Protein AF-A0A9D5GCQ5-F1 (afdb_monomer_lite)

Secondary structure (DSSP, 8-state):
-HHHHHHHHHHHHHHHHHHHHHT-EE-------GGGT-SS--EEEEESS-SS-EEE-SSS-EEEEEHHHHHHS-HHHHHHHHHHHHHHHHHTHHHHHHHHHHHHHHTTT-HHHHHHHHHHHHHHHHHHHHHHHHHH--HHHHHHHHHHHHHHHHHHTTSS-TT----HHHHHHHHHHHH-TT-----HHHHHHHHHHHHHHHHHHHHHTTTSSSTTGGG----------HHHHHHHHHT------PPPPPPP------------------------

Radius of gyration: 40.88 Å; chains: 1; bounding box: 93×43×116 Å

Structure (mmCIF, N/CA/C/O backbone):
data_AF-A0A9D5GCQ5-F1
#
_entry.id   AF-A0A9D5GCQ5-F1
#
loop_
_atom_site.group_PDB
_atom_site.id
_atom_site.type_symbol
_atom_site.label_atom_id
_atom_site.label_alt_id
_atom_site.label_comp_id
_atom_site.label_asym_id
_atom_site.label_entity_id
_atom_site.label_seq_id
_atom_site.pdbx_PDB_ins_code
_atom_site.Cartn_x
_atom_site.Cartn_y
_atom_site.Cartn_z
_atom_site.occupancy
_atom_site.B_iso_or_equiv
_atom_site.auth_seq_id
_atom_site.auth_comp_id
_atom_site.auth_asym_id
_atom_site.auth_atom_id
_atom_site.pdbx_PDB_model_num
ATOM 1 N N . MET A 1 1 ? 12.278 -23.643 -12.281 1.00 55.22 1 MET A N 1
ATOM 2 C CA . MET A 1 1 ? 11.606 -23.804 -10.968 1.00 55.22 1 MET A CA 1
ATOM 3 C C . MET A 1 1 ? 10.875 -22.540 -10.487 1.00 55.22 1 MET A C 1
ATOM 5 O O . MET A 1 1 ? 9.813 -22.675 -9.897 1.00 55.22 1 MET A O 1
ATOM 9 N N . GLY A 1 2 ? 11.372 -21.323 -10.768 1.00 69.19 2 GLY A N 1
ATOM 10 C CA . GLY A 1 2 ? 10.781 -20.069 -10.255 1.00 69.19 2 GLY A CA 1
ATOM 11 C C . GLY A 1 2 ? 9.370 -19.714 -10.755 1.00 69.19 2 GLY A C 1
ATOM 12 O O . GLY A 1 2 ? 8.536 -19.317 -9.949 1.00 69.19 2 GLY A O 1
ATOM 13 N N . MET A 1 3 ? 9.065 -19.904 -12.046 1.00 72.31 3 MET A N 1
ATOM 14 C CA . MET A 1 3 ? 7.763 -19.525 -12.627 1.00 72.31 3 MET A CA 1
ATOM 15 C C . MET A 1 3 ? 6.589 -20.331 -12.050 1.00 72.31 3 MET A C 1
ATOM 17 O O . MET A 1 3 ? 5.563 -19.758 -11.700 1.00 72.31 3 MET A O 1
ATOM 21 N N . VAL A 1 4 ? 6.752 -21.650 -11.900 1.00 74.12 4 VAL A N 1
ATOM 22 C CA . VAL A 1 4 ? 5.709 -22.535 -11.349 1.00 74.12 4 VAL A CA 1
ATOM 23 C C . VAL A 1 4 ? 5.432 -22.201 -9.885 1.00 74.12 4 VAL A C 1
ATOM 25 O O . VAL A 1 4 ? 4.278 -22.051 -9.502 1.00 74.12 4 VAL A O 1
ATOM 28 N N . LEU A 1 5 ? 6.479 -21.999 -9.078 1.00 71.94 5 LEU A N 1
ATOM 29 C CA . LEU A 1 5 ? 6.328 -21.588 -7.679 1.00 71.94 5 LEU A CA 1
ATOM 30 C C . LEU A 1 5 ? 5.632 -20.227 -7.555 1.00 71.94 5 LEU A C 1
ATOM 32 O O . LEU A 1 5 ? 4.774 -20.055 -6.692 1.00 71.94 5 LEU A O 1
ATOM 36 N N . PHE A 1 6 ? 5.963 -19.274 -8.432 1.00 69.56 6 PHE A N 1
ATOM 37 C CA . PHE A 1 6 ? 5.328 -17.959 -8.435 1.00 69.56 6 PHE A CA 1
ATOM 38 C C . PHE A 1 6 ? 3.854 -18.033 -8.849 1.00 69.56 6 PHE A C 1
ATOM 40 O O . PHE A 1 6 ? 3.004 -17.459 -8.174 1.00 69.56 6 PHE A O 1
ATOM 47 N N . ALA A 1 7 ? 3.532 -18.785 -9.904 1.00 71.44 7 ALA A N 1
ATOM 48 C CA . ALA A 1 7 ? 2.159 -18.972 -10.369 1.00 71.44 7 ALA A CA 1
ATOM 49 C C . ALA A 1 7 ? 1.286 -19.684 -9.323 1.00 71.44 7 ALA A C 1
ATOM 51 O O . ALA A 1 7 ? 0.174 -19.241 -9.044 1.00 71.44 7 ALA A O 1
ATOM 52 N N . VAL A 1 8 ? 1.806 -20.741 -8.687 1.00 75.19 8 VAL A N 1
ATOM 53 C CA . VAL A 1 8 ? 1.117 -21.455 -7.598 1.00 75.19 8 VAL A CA 1
ATOM 54 C C . VAL A 1 8 ? 0.887 -20.530 -6.407 1.00 75.19 8 VAL A C 1
ATOM 56 O O . VAL A 1 8 ? -0.216 -20.481 -5.865 1.00 75.19 8 VAL A O 1
ATOM 59 N N . ARG A 1 9 ? 1.896 -19.742 -6.024 1.00 69.88 9 ARG A N 1
ATOM 60 C CA . ARG A 1 9 ? 1.765 -18.760 -4.946 1.00 69.88 9 ARG A CA 1
ATOM 61 C C . ARG A 1 9 ? 0.730 -17.684 -5.276 1.00 69.88 9 ARG A C 1
ATOM 63 O O . ARG A 1 9 ? -0.073 -17.342 -4.412 1.00 69.88 9 ARG A O 1
ATOM 70 N N . PHE A 1 10 ? 0.735 -17.163 -6.501 1.00 71.12 10 PHE A N 1
ATOM 71 C CA . PHE A 1 10 ? -0.239 -16.172 -6.953 1.00 71.12 10 PHE A CA 1
ATOM 72 C C . PHE A 1 10 ? -1.661 -16.741 -6.916 1.00 71.12 10 PHE A C 1
ATOM 74 O O . PHE A 1 10 ? -2.558 -16.117 -6.356 1.00 71.12 10 PHE A O 1
ATOM 81 N N . ALA A 1 11 ? -1.857 -17.962 -7.421 1.00 72.69 11 ALA A N 1
ATOM 82 C CA . ALA A 1 11 ? -3.143 -18.651 -7.368 1.00 72.69 11 ALA A CA 1
ATOM 83 C C . ALA A 1 11 ? -3.619 -18.881 -5.924 1.00 72.69 11 ALA A C 1
ATOM 85 O O . ALA A 1 11 ? -4.782 -18.624 -5.615 1.00 72.69 11 ALA A O 1
ATOM 86 N N . TYR A 1 12 ? -2.721 -19.294 -5.023 1.00 71.06 12 TYR A N 1
ATOM 87 C CA . TYR A 1 12 ? -3.023 -19.440 -3.597 1.00 71.06 12 TYR A CA 1
ATOM 88 C C . TYR A 1 12 ? -3.429 -18.104 -2.965 1.00 71.06 12 TYR A C 1
ATOM 90 O O . TYR A 1 12 ? -4.452 -18.026 -2.288 1.00 71.06 12 TYR A O 1
ATOM 98 N N . GLN A 1 13 ? -2.682 -17.032 -3.241 1.00 67.19 13 GLN A N 1
ATOM 99 C CA . GLN A 1 13 ? -2.979 -15.692 -2.741 1.00 67.19 13 GLN A CA 1
ATOM 100 C C . GLN A 1 13 ? -4.350 -15.207 -3.228 1.00 67.19 13 GLN A C 1
ATOM 102 O O . GLN A 1 13 ? -5.161 -14.765 -2.418 1.00 67.19 13 GLN A O 1
ATOM 107 N N . VAL A 1 14 ? -4.657 -15.356 -4.520 1.00 70.69 14 VAL A N 1
ATOM 108 C CA . VAL A 1 14 ? -5.985 -15.027 -5.062 1.00 70.69 14 VAL A CA 1
ATOM 109 C C . VAL A 1 14 ? -7.067 -15.886 -4.402 1.00 70.69 14 VAL A C 1
ATOM 111 O O . VAL A 1 14 ? -8.091 -15.351 -3.985 1.00 70.69 14 VAL A O 1
ATOM 114 N N . GLY A 1 15 ? -6.835 -17.190 -4.229 1.00 68.69 15 GLY A N 1
ATOM 115 C CA . GLY A 1 15 ? -7.757 -18.103 -3.552 1.00 68.69 15 GLY A CA 1
ATOM 116 C C . GLY A 1 15 ? -8.067 -17.688 -2.110 1.00 68.69 15 GLY A C 1
ATOM 117 O O . GLY A 1 15 ? -9.237 -17.601 -1.735 1.00 68.69 15 GLY A O 1
ATOM 118 N N . CYS A 1 16 ? -7.045 -17.349 -1.319 1.00 66.62 16 CYS A N 1
ATOM 119 C CA . CYS A 1 16 ? -7.206 -16.840 0.044 1.00 66.62 16 CYS A CA 1
ATOM 120 C C . CYS A 1 16 ? -7.994 -15.525 0.083 1.00 66.62 16 CYS A C 1
ATOM 122 O O . CYS A 1 16 ? -8.871 -15.372 0.930 1.00 66.62 16 CYS A O 1
ATOM 124 N N . LEU A 1 17 ? -7.734 -14.596 -0.844 1.00 68.44 17 LEU A N 1
ATOM 125 C CA . LEU A 1 17 ? -8.459 -13.322 -0.919 1.00 68.44 17 LEU A CA 1
ATOM 126 C C . LEU A 1 17 ? -9.928 -13.526 -1.322 1.00 68.44 17 LEU A C 1
ATOM 128 O O . LEU A 1 17 ? -10.821 -12.882 -0.771 1.00 68.44 17 LEU A O 1
ATOM 132 N N . LEU A 1 18 ? -10.205 -14.453 -2.244 1.00 71.69 18 LEU A N 1
ATOM 133 C CA . LEU A 1 18 ? -11.570 -14.821 -2.631 1.00 71.69 18 LEU A CA 1
ATOM 134 C C . LEU A 1 18 ? -12.328 -15.512 -1.491 1.00 71.69 18 LEU A C 1
ATOM 136 O O . LEU A 1 18 ? -13.517 -15.249 -1.309 1.00 71.69 18 LEU A O 1
ATOM 140 N N . ALA A 1 19 ? -11.651 -16.358 -0.712 1.00 69.62 19 ALA A N 1
ATOM 141 C CA . ALA A 1 19 ? -12.220 -16.982 0.479 1.00 69.62 19 ALA A CA 1
ATOM 142 C C . ALA A 1 19 ? -12.504 -15.942 1.574 1.00 69.62 19 ALA A C 1
ATOM 144 O O . ALA A 1 19 ? -13.617 -15.892 2.090 1.00 69.62 19 ALA A O 1
ATOM 145 N N . ALA A 1 20 ? -11.548 -15.050 1.858 1.00 69.25 20 ALA A N 1
ATOM 146 C CA . ALA A 1 20 ? -11.719 -13.959 2.817 1.00 69.25 20 ALA A CA 1
ATOM 147 C C . ALA A 1 20 ? -12.881 -13.031 2.433 1.00 69.25 20 ALA A C 1
ATOM 149 O O . ALA A 1 20 ? -13.612 -12.575 3.306 1.00 69.25 20 ALA A O 1
ATOM 150 N N . LYS A 1 21 ? -13.123 -12.822 1.129 1.00 72.19 21 LYS A N 1
ATOM 151 C CA . LYS A 1 21 ? -14.251 -12.024 0.626 1.00 72.19 21 LYS A CA 1
ATOM 152 C C . LYS A 1 21 ? -15.627 -12.572 1.024 1.00 72.19 21 LYS A C 1
ATOM 154 O O . LYS A 1 21 ? -16.581 -11.798 1.085 1.00 72.19 21 LYS A O 1
ATOM 159 N N . ARG A 1 22 ? -15.749 -13.882 1.267 1.00 70.94 22 ARG A N 1
ATOM 160 C CA . ARG A 1 22 ? -17.020 -14.520 1.651 1.00 70.94 22 ARG A CA 1
ATOM 161 C C . ARG A 1 22 ? -17.375 -14.327 3.125 1.00 70.94 22 ARG A C 1
ATOM 163 O O . ARG A 1 22 ? -18.551 -14.375 3.452 1.00 70.94 22 ARG A O 1
ATOM 170 N N . GLU A 1 23 ? -16.390 -14.073 3.981 1.00 74.56 23 GLU A N 1
ATOM 171 C CA . GLU A 1 23 ? -16.557 -13.967 5.439 1.00 74.56 23 GLU A CA 1
ATOM 172 C C . GLU A 1 23 ? -16.383 -12.528 5.943 1.00 74.56 23 GLU A C 1
ATOM 174 O O . GLU A 1 23 ? -15.960 -12.299 7.073 1.00 74.56 23 GLU A O 1
ATOM 179 N N . ILE A 1 24 ? -16.668 -11.538 5.092 1.00 80.50 24 ILE A N 1
ATOM 180 C CA . ILE A 1 24 ? -16.542 -10.133 5.478 1.00 80.50 24 ILE A CA 1
ATOM 181 C C . ILE A 1 24 ? -17.764 -9.720 6.291 1.00 80.50 24 ILE A C 1
ATOM 183 O O . ILE A 1 24 ? -18.865 -9.592 5.753 1.00 80.50 24 ILE A O 1
ATOM 187 N N . GLU A 1 25 ? -17.540 -9.422 7.564 1.00 82.19 25 GLU A N 1
ATOM 188 C CA . GLU A 1 25 ? -18.540 -8.788 8.415 1.00 82.19 25 GLU A CA 1
ATOM 189 C C . GLU A 1 25 ? -18.512 -7.265 8.195 1.00 82.19 25 GLU A C 1
ATOM 191 O O . GLU A 1 25 ? -17.436 -6.663 8.284 1.00 82.19 25 GLU A O 1
ATOM 196 N N . PRO A 1 26 ? -19.641 -6.610 7.867 1.00 80.75 26 PRO A N 1
ATOM 197 C CA . PRO A 1 26 ? -19.664 -5.167 7.657 1.00 80.75 26 PRO A CA 1
ATOM 198 C C . PRO A 1 26 ? -19.396 -4.422 8.967 1.00 80.75 26 PRO A C 1
ATOM 200 O O . PRO A 1 26 ? -19.944 -4.765 10.011 1.00 80.75 26 PRO A O 1
ATOM 203 N N . VAL A 1 27 ? -18.599 -3.354 8.904 1.00 79.44 27 VAL A N 1
ATOM 204 C CA . VAL A 1 27 ? -18.342 -2.489 10.061 1.00 79.44 27 VAL A CA 1
ATOM 205 C C . VAL A 1 27 ? -18.764 -1.061 9.776 1.00 79.44 27 VAL A C 1
ATOM 207 O O . VAL A 1 27 ? -18.224 -0.412 8.887 1.00 79.44 27 VAL A O 1
ATOM 210 N N . ASN A 1 28 ? -19.672 -0.558 10.614 1.00 69.94 28 ASN A N 1
ATOM 211 C CA . ASN A 1 28 ? -20.112 0.841 10.629 1.00 69.94 28 ASN A CA 1
ATOM 212 C C . ASN A 1 28 ? -19.447 1.676 11.733 1.00 69.94 28 ASN A C 1
ATOM 214 O O . ASN A 1 28 ? -19.791 2.838 11.916 1.00 69.94 28 ASN A O 1
ATOM 218 N N . ARG A 1 29 ? -18.493 1.106 12.480 1.00 68.56 29 ARG A N 1
ATOM 219 C CA . ARG A 1 29 ? -17.842 1.785 13.613 1.00 68.56 29 ARG A CA 1
ATOM 220 C C . ARG A 1 29 ? -17.045 3.029 13.194 1.00 68.56 29 ARG A C 1
ATOM 222 O O . ARG A 1 29 ? -16.813 3.913 14.008 1.00 68.56 29 ARG A O 1
ATOM 229 N N . LEU A 1 30 ? -16.640 3.115 11.928 1.00 70.19 30 LEU A N 1
ATOM 230 C CA . LEU A 1 30 ? -15.889 4.247 11.396 1.00 70.19 30 LEU A CA 1
ATOM 231 C C . LEU A 1 30 ? -16.823 5.172 10.614 1.00 70.19 30 LEU A C 1
ATOM 233 O O . LEU A 1 30 ? -17.229 4.853 9.499 1.00 70.19 30 LEU A O 1
ATOM 237 N N . ALA A 1 31 ? -17.114 6.347 11.174 1.00 60.69 31 ALA A N 1
ATOM 238 C CA . ALA A 1 31 ? -17.850 7.421 10.504 1.00 60.69 31 ALA A CA 1
ATOM 239 C C . ALA A 1 31 ? -16.949 8.175 9.502 1.00 60.69 31 ALA A C 1
ATOM 241 O O . ALA A 1 31 ? -16.724 9.379 9.606 1.00 60.69 31 ALA A O 1
ATOM 242 N N . LEU A 1 32 ? -16.373 7.448 8.544 1.00 70.62 32 LEU A N 1
ATOM 243 C CA . LEU A 1 32 ? -15.517 8.005 7.503 1.00 70.62 32 LEU A CA 1
ATOM 244 C C . LEU A 1 32 ? -16.310 8.196 6.213 1.00 70.62 32 LEU A C 1
ATOM 246 O O . LEU A 1 32 ? -16.703 7.227 5.565 1.00 70.62 32 LEU A O 1
ATOM 250 N N . ASN A 1 33 ? -16.486 9.449 5.790 1.00 72.12 33 ASN A N 1
ATOM 251 C CA . ASN A 1 33 ? -17.039 9.739 4.472 1.00 72.12 33 ASN A CA 1
ATOM 252 C C . ASN A 1 33 ? -15.962 9.521 3.395 1.00 72.12 33 ASN A C 1
ATOM 254 O O . ASN A 1 33 ? -15.246 10.438 2.999 1.00 72.12 33 ASN A O 1
ATOM 258 N N . LEU A 1 34 ? -15.821 8.272 2.950 1.00 80.06 34 LEU A N 1
ATOM 259 C CA . LEU A 1 34 ? -14.865 7.867 1.911 1.00 80.06 34 LEU A CA 1
ATOM 260 C C . LEU A 1 34 ? -15.307 8.265 0.495 1.00 80.06 34 LEU A C 1
ATOM 262 O O . LEU A 1 34 ? -14.492 8.267 -0.432 1.00 80.06 34 LEU A O 1
ATOM 266 N N . SER A 1 35 ? -16.576 8.638 0.337 1.00 71.00 35 SER A N 1
ATOM 267 C CA . SER A 1 35 ? -17.200 9.014 -0.935 1.00 71.00 35 SER A CA 1
ATOM 268 C C . SER A 1 35 ? -16.561 10.253 -1.566 1.00 71.00 35 SER A C 1
ATOM 270 O O . SER A 1 35 ? -16.533 10.371 -2.783 1.00 71.00 35 SER A O 1
ATOM 272 N N . SER A 1 36 ? -16.013 11.168 -0.759 1.00 74.69 36 SER A N 1
ATOM 273 C CA . SER A 1 36 ? -15.312 12.361 -1.256 1.00 74.69 36 SER A CA 1
ATOM 274 C C . SER A 1 36 ? -13.861 12.094 -1.671 1.00 74.69 36 SER A C 1
ATOM 276 O O . SER A 1 36 ? -13.277 12.892 -2.400 1.00 74.69 36 SER A O 1
ATOM 278 N N . ARG A 1 37 ? -13.260 10.981 -1.221 1.00 77.44 37 ARG A N 1
ATOM 279 C CA . ARG A 1 37 ? -11.857 10.626 -1.515 1.00 77.44 37 ARG A CA 1
ATOM 280 C C . ARG A 1 37 ? -11.720 9.622 -2.652 1.00 77.44 37 ARG A C 1
ATOM 282 O O . ARG A 1 37 ? -10.661 9.541 -3.266 1.00 77.44 37 ARG A O 1
ATOM 289 N N . THR A 1 38 ? -12.755 8.834 -2.920 1.00 80.44 38 THR A N 1
ATOM 290 C CA . THR A 1 38 ? -12.686 7.693 -3.837 1.00 80.44 38 THR A CA 1
ATOM 291 C C . THR A 1 38 ? -13.733 7.836 -4.935 1.00 80.44 38 THR A C 1
ATOM 293 O O . THR A 1 38 ? -14.863 8.231 -4.681 1.00 80.44 38 THR A O 1
ATOM 296 N N . SER A 1 39 ? -13.368 7.510 -6.177 1.00 79.88 39 SER A N 1
ATOM 297 C CA . SER A 1 39 ? -14.299 7.544 -7.318 1.00 79.88 39 SER A CA 1
ATOM 298 C C . SER A 1 39 ? -15.310 6.393 -7.307 1.00 79.88 39 SER A C 1
ATOM 300 O O . SER A 1 39 ? -16.274 6.397 -8.069 1.00 79.88 39 SER A O 1
ATOM 302 N N . ARG A 1 40 ? -15.077 5.383 -6.462 1.00 82.06 40 ARG A N 1
ATOM 303 C CA . ARG A 1 40 ? -15.856 4.148 -6.361 1.00 82.06 40 ARG A CA 1
ATOM 304 C C . ARG A 1 40 ? -16.383 4.008 -4.941 1.00 82.06 40 ARG A C 1
ATOM 306 O O . ARG A 1 40 ? -15.618 4.160 -3.995 1.00 82.06 40 ARG A O 1
ATOM 313 N N . ALA A 1 41 ? -17.656 3.643 -4.797 1.00 83.31 41 ALA A N 1
ATOM 314 C CA . ALA A 1 41 ? -18.230 3.337 -3.492 1.00 83.31 41 ALA A CA 1
ATOM 315 C C . ALA A 1 41 ? -17.475 2.164 -2.844 1.00 83.31 41 ALA A C 1
ATOM 317 O O . ALA A 1 41 ? -17.412 1.067 -3.407 1.00 83.31 41 ALA A O 1
ATOM 318 N N . VAL A 1 42 ? -16.905 2.410 -1.665 1.00 85.69 42 VAL A N 1
ATOM 319 C CA . VAL A 1 42 ? -16.087 1.449 -0.923 1.00 85.69 42 VAL A CA 1
ATOM 320 C C . VAL A 1 42 ? -16.784 1.055 0.372 1.00 85.69 42 VAL A C 1
ATOM 322 O O . VAL A 1 42 ? -17.377 1.891 1.051 1.00 85.69 42 VAL A O 1
ATOM 325 N N . ARG A 1 43 ? -16.732 -0.234 0.709 1.00 87.19 43 ARG A N 1
ATOM 326 C CA . ARG A 1 43 ? -17.239 -0.756 1.987 1.00 87.19 43 ARG A CA 1
ATOM 327 C C . ARG A 1 43 ? -16.080 -1.101 2.907 1.00 87.19 43 ARG A C 1
ATOM 329 O O . ARG A 1 43 ? -15.006 -1.443 2.424 1.00 87.19 43 ARG A O 1
ATOM 336 N N . ILE A 1 44 ? -16.317 -1.055 4.211 1.00 88.44 44 ILE A N 1
ATOM 337 C CA . ILE A 1 44 ? -15.355 -1.490 5.225 1.00 88.44 44 ILE A CA 1
ATOM 338 C C . ILE A 1 44 ? -15.902 -2.756 5.880 1.00 88.44 44 ILE A C 1
ATOM 340 O O . ILE A 1 44 ? -17.097 -2.836 6.181 1.00 88.44 44 ILE A O 1
ATOM 344 N N . GLY A 1 45 ? -15.043 -3.742 6.105 1.00 88.50 45 GLY A N 1
ATOM 345 C CA . GLY A 1 45 ? -15.423 -4.923 6.866 1.00 88.50 45 GLY A CA 1
ATOM 346 C C . GLY A 1 45 ? -14.266 -5.599 7.581 1.00 88.50 45 GLY A C 1
ATOM 347 O O . GLY A 1 45 ? -13.105 -5.230 7.404 1.00 88.50 45 GLY A O 1
ATOM 348 N N . LEU A 1 46 ? -14.602 -6.580 8.411 1.00 88.75 46 LEU A N 1
ATOM 349 C CA . LEU A 1 46 ? -13.656 -7.361 9.202 1.00 88.75 46 LEU A CA 1
ATOM 350 C C . LEU A 1 46 ? -13.528 -8.775 8.665 1.00 88.75 46 LEU A C 1
ATOM 352 O O . LEU A 1 46 ? -14.486 -9.341 8.144 1.00 88.75 46 LEU A O 1
ATOM 356 N N . SER A 1 47 ? -12.343 -9.350 8.838 1.00 85.12 47 SER A N 1
ATOM 357 C CA . SER A 1 47 ? -12.116 -10.773 8.617 1.00 85.12 47 SER A CA 1
ATOM 358 C C . SER A 1 47 ? -11.094 -11.321 9.610 1.00 85.12 47 SER A C 1
ATOM 360 O O . SER A 1 47 ? -10.124 -10.649 9.965 1.00 85.12 47 SER A O 1
ATOM 362 N N . ASP A 1 48 ? -11.314 -12.562 10.037 1.00 83.25 48 ASP A N 1
ATOM 363 C CA . ASP A 1 48 ? -10.404 -13.325 10.898 1.00 83.25 48 ASP A CA 1
ATOM 364 C C . ASP A 1 48 ? -9.338 -14.090 10.092 1.00 83.25 48 ASP A C 1
ATOM 366 O O . ASP A 1 48 ? -8.350 -14.568 10.644 1.00 83.25 48 ASP A O 1
ATOM 370 N N . ARG A 1 49 ? -9.503 -14.179 8.763 1.00 78.50 49 ARG A N 1
ATOM 371 C CA . ARG A 1 49 ? -8.604 -14.925 7.864 1.00 78.50 49 ARG A CA 1
ATOM 372 C C . ARG A 1 49 ? -7.436 -14.106 7.323 1.00 78.50 49 ARG A C 1
ATOM 374 O O . ARG A 1 49 ? -6.557 -14.665 6.669 1.00 78.50 49 ARG A O 1
ATOM 381 N N . ILE A 1 50 ? -7.429 -12.793 7.551 1.00 75.69 50 ILE A N 1
ATOM 382 C CA . ILE A 1 50 ? -6.380 -11.894 7.062 1.00 75.69 50 ILE A CA 1
ATOM 383 C C . ILE A 1 50 ? -5.526 -11.38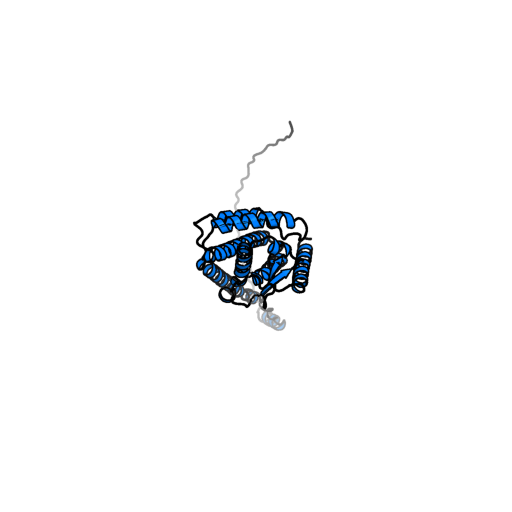4 8.221 1.00 75.69 50 ILE A C 1
ATOM 385 O O . ILE A 1 50 ? -6.032 -11.046 9.286 1.00 75.69 50 ILE A O 1
ATOM 389 N N . ALA A 1 51 ? -4.213 -11.315 8.006 1.00 74.62 51 ALA A N 1
ATOM 390 C CA . ALA A 1 51 ? -3.261 -10.842 9.014 1.00 74.62 51 ALA A CA 1
ATOM 391 C C . ALA A 1 51 ? -2.952 -9.341 8.895 1.00 74.62 51 ALA A C 1
ATOM 393 O O . ALA A 1 51 ? -2.486 -8.723 9.852 1.00 74.62 51 ALA A O 1
ATOM 394 N N . VAL A 1 52 ? -3.205 -8.763 7.721 1.00 77.38 52 VAL A N 1
ATOM 395 C CA . VAL A 1 52 ? -2.926 -7.366 7.377 1.00 77.38 52 VAL A CA 1
ATOM 396 C C . VAL A 1 52 ? -4.158 -6.723 6.735 1.00 77.38 52 VAL A C 1
ATOM 398 O O . VAL A 1 52 ? -4.940 -7.447 6.114 1.00 77.38 52 VAL A O 1
ATOM 401 N N . PRO A 1 53 ? -4.347 -5.399 6.877 1.00 83.75 53 PRO A N 1
ATOM 402 C CA . PRO A 1 53 ? -5.315 -4.646 6.084 1.00 83.75 53 PRO A CA 1
ATOM 403 C C . PRO A 1 53 ? -5.099 -4.871 4.589 1.00 83.75 53 PRO A C 1
ATOM 405 O O . PRO A 1 53 ? -3.958 -4.985 4.141 1.00 83.75 53 PRO A O 1
ATOM 408 N N . CYS A 1 54 ? -6.185 -4.974 3.826 1.00 82.75 54 CYS A N 1
ATOM 409 C CA . CYS A 1 54 ? -6.093 -5.053 2.375 1.00 82.75 54 CYS A CA 1
ATOM 410 C C . CYS A 1 54 ? -7.363 -4.570 1.671 1.00 82.75 54 CYS A C 1
ATOM 412 O O . CYS A 1 54 ? -8.473 -4.611 2.210 1.00 82.75 54 CYS A O 1
ATOM 414 N N . LEU A 1 55 ? -7.194 -4.165 0.415 1.00 81.94 55 LEU A N 1
ATOM 415 C CA . LEU A 1 55 ? -8.274 -3.791 -0.488 1.00 81.94 55 LEU A CA 1
ATOM 416 C C . LEU A 1 55 ? -8.674 -4.979 -1.380 1.00 81.94 55 LEU A C 1
ATOM 418 O O . LEU A 1 55 ? -7.853 -5.520 -2.121 1.00 81.94 55 LEU A O 1
ATOM 422 N N . LEU A 1 56 ? -9.952 -5.369 -1.347 1.00 80.56 56 LEU A N 1
ATOM 423 C CA . LEU A 1 56 ? -10.498 -6.477 -2.133 1.00 80.56 56 LEU A CA 1
ATOM 424 C C . LEU A 1 56 ? -11.514 -6.019 -3.182 1.00 80.56 56 LEU A C 1
ATOM 426 O O . LEU A 1 56 ? -12.528 -5.406 -2.861 1.00 80.56 56 LEU A O 1
ATOM 430 N N . GLY A 1 57 ? -11.323 -6.474 -4.422 1.00 77.00 57 GLY A N 1
ATOM 431 C CA . GLY A 1 57 ? -12.290 -6.340 -5.514 1.00 77.00 57 GLY A CA 1
ATOM 432 C C . GLY A 1 57 ? -12.104 -5.090 -6.377 1.00 77.00 57 GLY A C 1
ATOM 433 O O . GLY A 1 57 ? -11.887 -3.997 -5.875 1.00 77.00 57 GLY A O 1
ATOM 434 N N . MET A 1 58 ? -12.252 -5.265 -7.694 1.00 75.06 58 MET A N 1
ATOM 435 C CA . MET A 1 58 ? -11.961 -4.223 -8.691 1.00 75.06 58 MET A CA 1
ATOM 436 C C . MET A 1 58 ? -13.155 -3.287 -8.946 1.00 75.06 58 MET A C 1
ATOM 438 O O . MET A 1 58 ? -13.014 -2.070 -8.992 1.00 75.06 58 MET A O 1
ATOM 442 N N . PHE A 1 59 ? -14.368 -3.833 -9.079 1.00 79.75 59 PHE A N 1
ATOM 443 C CA . PHE A 1 59 ? -15.566 -3.029 -9.386 1.00 79.75 59 PHE A CA 1
ATOM 444 C C . PHE A 1 59 ? -16.336 -2.573 -8.145 1.00 79.75 59 PHE A C 1
ATOM 446 O O . PHE A 1 59 ? -16.955 -1.515 -8.142 1.00 79.75 59 PHE A O 1
ATOM 453 N N . LYS A 1 60 ? -16.311 -3.387 -7.086 1.00 82.94 60 LYS A N 1
ATOM 454 C CA . LYS A 1 60 ? -16.974 -3.121 -5.803 1.00 82.94 60 LYS A CA 1
ATOM 455 C C . LYS A 1 60 ? -15.942 -3.296 -4.687 1.00 82.94 60 LYS A C 1
ATOM 457 O O . LYS A 1 60 ? -15.933 -4.366 -4.067 1.00 82.94 60 LYS A O 1
ATOM 462 N N . PRO A 1 61 ? -15.034 -2.321 -4.517 1.00 86.56 61 PRO A N 1
ATOM 463 C CA . PRO A 1 61 ? -13.921 -2.434 -3.590 1.00 86.56 61 PRO A CA 1
ATOM 464 C C . PRO A 1 61 ? -14.408 -2.529 -2.142 1.00 86.56 61 PRO A C 1
ATOM 466 O O . PRO A 1 61 ? -15.383 -1.886 -1.741 1.00 86.56 61 PRO A O 1
ATOM 469 N N . VAL A 1 62 ? -13.718 -3.344 -1.353 1.00 86.69 62 VAL A N 1
ATOM 470 C CA . VAL A 1 62 ? -13.955 -3.510 0.080 1.00 86.69 62 VAL A CA 1
ATOM 471 C C . VAL A 1 62 ? -12.620 -3.423 0.804 1.00 86.69 62 VAL A C 1
ATOM 473 O O . VAL A 1 62 ? -11.715 -4.196 0.506 1.00 86.69 62 VAL A O 1
ATOM 476 N N . ILE A 1 63 ? -12.502 -2.490 1.743 1.00 88.25 63 ILE A N 1
ATOM 477 C CA . ILE A 1 63 ? -11.375 -2.412 2.672 1.00 88.25 63 ILE A CA 1
ATOM 478 C C . ILE A 1 63 ? -11.640 -3.435 3.770 1.00 88.25 63 ILE A C 1
ATOM 480 O O . ILE A 1 63 ? -12.618 -3.314 4.512 1.00 88.25 63 ILE A O 1
ATOM 484 N N . VAL A 1 64 ? -10.794 -4.457 3.854 1.00 86.94 64 VAL A N 1
ATOM 485 C CA . VAL A 1 64 ? -10.910 -5.508 4.862 1.00 86.94 64 VAL A CA 1
ATOM 486 C C . VAL A 1 64 ? -9.830 -5.310 5.908 1.00 86.94 64 VAL A C 1
ATOM 488 O O . VAL A 1 64 ? -8.648 -5.179 5.593 1.00 86.94 64 VAL A O 1
ATOM 491 N N . LEU A 1 65 ? -10.250 -5.286 7.166 1.00 87.38 65 LEU A N 1
ATOM 492 C CA . LEU A 1 65 ? -9.378 -5.117 8.316 1.00 87.38 65 LEU A CA 1
ATOM 493 C C . LEU A 1 65 ? -9.314 -6.436 9.103 1.00 87.38 65 LEU A C 1
ATOM 495 O O . LEU A 1 65 ? -10.352 -7.064 9.330 1.00 87.38 65 LEU A O 1
ATOM 499 N N . PRO A 1 66 ? -8.125 -6.867 9.557 1.00 86.81 66 PRO A N 1
ATOM 500 C CA . PRO A 1 66 ? -8.020 -7.977 10.495 1.00 86.81 66 PRO A CA 1
ATOM 501 C C . PRO A 1 66 ? -8.815 -7.665 11.764 1.00 86.81 66 PRO A C 1
ATOM 503 O O . PRO A 1 66 ? -8.582 -6.619 12.379 1.00 86.81 66 PRO A O 1
ATOM 506 N N . ARG A 1 67 ? -9.696 -8.569 12.213 1.00 87.69 67 ARG A N 1
ATOM 507 C CA . ARG A 1 67 ? -10.463 -8.367 13.462 1.00 87.69 67 ARG A CA 1
ATOM 508 C C . ARG A 1 67 ? -9.542 -8.081 14.645 1.00 87.69 67 ARG A C 1
ATOM 510 O O . ARG A 1 67 ? -9.738 -7.116 15.376 1.00 87.69 67 ARG A O 1
ATOM 517 N N . ALA A 1 68 ? -8.466 -8.856 14.756 1.00 86.12 68 ALA A N 1
ATOM 518 C CA . ALA A 1 68 ? -7.458 -8.686 15.793 1.00 86.12 68 ALA A CA 1
ATOM 519 C C . ALA A 1 68 ? -6.754 -7.317 15.738 1.00 86.12 68 ALA A C 1
ATOM 521 O O . ALA A 1 68 ? -6.271 -6.834 16.755 1.00 86.12 68 ALA A O 1
ATOM 522 N N . LEU A 1 69 ? -6.647 -6.681 14.566 1.00 85.88 69 LEU A N 1
ATOM 523 C CA . LEU A 1 69 ? -6.105 -5.325 14.456 1.00 85.88 69 LEU A CA 1
ATOM 524 C C . LEU A 1 69 ? -7.155 -4.273 14.846 1.00 85.88 69 LEU A C 1
ATOM 526 O O . LEU A 1 69 ? -6.830 -3.329 15.561 1.00 85.88 69 LEU A O 1
ATOM 530 N N . ALA A 1 70 ? -8.408 -4.461 14.428 1.00 87.81 70 ALA A N 1
ATOM 531 C CA . ALA A 1 70 ? -9.513 -3.564 14.762 1.00 87.81 70 ALA A CA 1
ATOM 532 C C . ALA A 1 70 ? -9.827 -3.522 16.269 1.00 87.81 70 ALA A C 1
ATOM 534 O O . ALA A 1 70 ? -10.257 -2.488 16.768 1.00 87.81 70 ALA A O 1
ATOM 535 N N . CYS A 1 71 ? -9.591 -4.616 16.999 1.00 88.19 71 CYS A N 1
ATOM 536 C CA . CYS A 1 71 ? -9.746 -4.662 18.456 1.00 88.19 71 CYS A CA 1
ATOM 537 C C . CYS A 1 71 ? -8.612 -3.960 19.221 1.00 88.19 71 CYS A C 1
ATOM 539 O O . CYS A 1 71 ? -8.829 -3.487 20.331 1.00 88.19 71 CYS A O 1
ATOM 541 N N . GLU A 1 72 ? -7.401 -3.910 18.662 1.00 88.62 72 GLU A N 1
ATOM 542 C CA . GLU A 1 72 ? -6.222 -3.374 19.355 1.00 88.62 72 GLU A CA 1
ATOM 543 C C . GLU A 1 72 ? -5.939 -1.899 19.049 1.00 88.62 72 GLU A C 1
ATOM 545 O O . GLU A 1 72 ? -5.188 -1.244 19.781 1.00 88.62 72 GLU A O 1
ATOM 550 N N . LEU A 1 73 ? -6.410 -1.391 17.910 1.00 88.69 73 LEU A N 1
ATOM 551 C CA . LEU A 1 73 ? -6.191 -0.004 17.505 1.00 88.69 73 LEU A CA 1
ATOM 552 C C . LEU A 1 73 ? -7.256 0.914 18.107 1.00 88.69 73 LEU A C 1
ATOM 554 O O . LEU A 1 73 ? -8.421 0.546 18.234 1.00 88.69 73 LEU A O 1
ATOM 558 N N . SER A 1 74 ? -6.842 2.138 18.443 1.00 90.38 74 SER A N 1
ATOM 559 C CA . SER A 1 74 ? -7.785 3.215 18.738 1.00 90.38 74 SER A CA 1
ATOM 560 C C . SER A 1 74 ? -8.599 3.557 17.486 1.00 90.38 74 SER A C 1
ATOM 562 O O . SER A 1 74 ? -8.127 3.344 16.367 1.00 90.38 74 SER A O 1
ATOM 564 N N . ASP A 1 75 ? -9.786 4.150 17.642 1.00 88.50 75 ASP A N 1
ATOM 565 C CA . ASP A 1 75 ? -10.604 4.557 16.488 1.00 88.50 75 ASP A CA 1
ATOM 566 C C . ASP A 1 75 ? -9.844 5.548 15.577 1.00 88.50 75 ASP A C 1
ATOM 568 O O . ASP A 1 75 ? -9.949 5.476 14.352 1.00 88.50 75 ASP A O 1
ATOM 572 N N . ALA A 1 76 ? -8.989 6.401 16.157 1.00 88.06 76 ALA A N 1
ATOM 573 C CA . ALA A 1 76 ? -8.125 7.318 15.411 1.00 88.06 76 ALA A CA 1
ATOM 574 C C . ALA A 1 76 ? -7.032 6.592 14.603 1.00 88.06 76 ALA A C 1
ATOM 576 O O . ALA A 1 76 ? -6.749 6.964 13.464 1.00 88.06 76 ALA A O 1
ATOM 577 N N . ASP A 1 77 ? -6.413 5.550 15.162 1.00 89.75 77 ASP A N 1
ATOM 578 C CA . ASP A 1 77 ? -5.420 4.744 14.441 1.00 89.75 77 ASP A CA 1
ATOM 579 C C . ASP A 1 77 ? -6.066 3.863 13.373 1.00 89.75 77 ASP A C 1
ATOM 581 O O . ASP A 1 77 ? -5.525 3.703 12.280 1.00 89.75 77 ASP A O 1
ATOM 585 N N . LEU A 1 78 ? -7.252 3.327 13.652 1.00 89.50 78 LEU A N 1
ATOM 586 C CA . LEU A 1 78 ? -8.015 2.564 12.675 1.00 89.50 78 LEU A CA 1
ATOM 587 C C . LEU A 1 78 ? -8.439 3.457 11.501 1.00 89.50 78 LEU A C 1
ATOM 589 O O . LEU A 1 78 ? -8.347 3.052 10.343 1.00 89.50 78 LEU A O 1
ATOM 593 N N . GLN A 1 79 ? -8.809 4.708 11.783 1.00 89.69 79 GLN A N 1
ATOM 594 C CA . GLN A 1 79 ? -9.050 5.725 10.766 1.00 89.69 79 GLN A CA 1
ATOM 595 C C . GLN A 1 79 ? -7.803 6.006 9.910 1.00 89.69 79 GLN A C 1
ATOM 597 O O . GLN A 1 79 ? -7.939 6.158 8.696 1.00 89.69 79 GLN A O 1
ATOM 602 N N . ARG A 1 80 ? -6.591 6.021 10.488 1.00 90.00 80 ARG A N 1
ATOM 603 C CA . ARG A 1 80 ? -5.331 6.140 9.721 1.00 90.00 80 ARG A CA 1
ATOM 604 C C . ARG A 1 80 ? -5.144 4.977 8.754 1.00 90.00 80 ARG A C 1
ATOM 606 O O . ARG A 1 80 ? -4.868 5.223 7.583 1.00 90.00 80 ARG A O 1
ATOM 613 N N . VAL A 1 81 ? -5.355 3.741 9.219 1.00 90.62 81 VAL A N 1
ATOM 614 C CA . VAL A 1 81 ? -5.301 2.541 8.364 1.00 90.62 81 VAL A CA 1
ATOM 615 C C . VAL A 1 81 ? -6.294 2.665 7.210 1.00 90.62 81 VAL A C 1
ATOM 617 O O . VAL A 1 81 ? -5.922 2.519 6.053 1.00 90.62 81 VAL A O 1
ATOM 620 N N . VAL A 1 82 ? -7.556 2.991 7.497 1.00 90.00 82 VAL A N 1
ATOM 621 C CA . VAL A 1 82 ? -8.587 3.080 6.453 1.00 90.00 82 VAL A CA 1
ATOM 622 C C . VAL A 1 82 ? -8.304 4.199 5.453 1.00 90.00 82 VAL A C 1
ATOM 624 O O . VAL A 1 82 ? -8.539 4.018 4.260 1.00 90.00 82 VAL A O 1
ATOM 627 N N . LEU A 1 83 ? -7.773 5.343 5.892 1.00 89.50 83 LEU A N 1
ATOM 628 C CA . LEU A 1 83 ? -7.375 6.414 4.974 1.00 89.50 83 LEU A CA 1
ATOM 629 C C . LEU A 1 83 ? -6.214 6.005 4.061 1.00 89.50 83 LEU A C 1
ATOM 631 O O . LEU A 1 83 ? -6.201 6.447 2.908 1.00 89.50 83 LEU A O 1
ATOM 635 N N . HIS A 1 84 ? -5.291 5.175 4.557 1.00 91.38 84 HIS A N 1
ATOM 636 C CA . HIS A 1 84 ? -4.189 4.605 3.781 1.00 91.38 84 HIS A CA 1
ATOM 637 C C . HIS A 1 84 ? -4.711 3.632 2.713 1.00 91.38 84 HIS A C 1
ATOM 639 O O . HIS A 1 84 ? -4.470 3.830 1.525 1.00 91.38 84 HIS A O 1
ATOM 645 N N . GLU A 1 85 ? -5.555 2.670 3.096 1.00 89.06 85 GLU A N 1
ATOM 646 C CA . GLU A 1 85 ? -6.181 1.733 2.147 1.00 89.06 85 GLU A CA 1
ATOM 647 C C . GLU A 1 85 ? -7.066 2.449 1.111 1.00 89.06 85 GLU A C 1
ATOM 649 O O . GLU A 1 85 ? -7.109 2.099 -0.071 1.00 89.06 85 GLU A O 1
ATOM 654 N N . ALA A 1 86 ? -7.755 3.513 1.523 1.00 88.81 86 ALA A N 1
ATOM 655 C CA . ALA A 1 86 ? -8.524 4.347 0.609 1.00 88.81 86 ALA A CA 1
ATOM 656 C C . ALA A 1 86 ? -7.638 5.137 -0.367 1.00 88.81 86 ALA A C 1
ATOM 658 O O . ALA A 1 86 ? -8.072 5.413 -1.487 1.00 88.81 86 ALA A O 1
ATOM 659 N N . ALA A 1 87 ? -6.411 5.499 0.026 1.00 88.12 87 ALA A N 1
ATOM 660 C CA . ALA A 1 87 ? -5.460 6.158 -0.865 1.00 88.12 87 ALA A CA 1
ATOM 661 C C . ALA A 1 87 ? -5.005 5.214 -1.991 1.00 88.12 87 ALA A C 1
ATOM 663 O O . ALA A 1 87 ? -4.965 5.644 -3.146 1.00 88.12 87 ALA A O 1
ATOM 664 N N . HIS A 1 88 ? -4.792 3.925 -1.702 1.00 87.94 88 HIS A N 1
ATOM 665 C CA . HIS A 1 88 ? -4.561 2.913 -2.743 1.00 87.94 88 HIS A CA 1
ATOM 666 C C . HIS A 1 88 ? -5.714 2.865 -3.751 1.00 87.94 88 HIS A C 1
ATOM 668 O O . HIS A 1 88 ? -5.498 2.886 -4.967 1.00 87.94 88 HIS A O 1
ATOM 674 N N . LEU A 1 89 ? -6.958 2.874 -3.256 1.00 87.06 89 LEU A N 1
ATOM 675 C CA . LEU A 1 89 ? -8.144 2.854 -4.111 1.00 87.06 89 LEU A CA 1
ATOM 676 C C . LEU A 1 89 ? -8.273 4.118 -4.976 1.00 87.06 89 LEU A C 1
ATOM 678 O O . LEU A 1 89 ? -8.654 4.024 -6.146 1.00 87.06 89 LEU A O 1
ATOM 682 N N . GLN A 1 90 ? -7.968 5.287 -4.406 1.00 87.25 90 GLN A N 1
ATOM 683 C CA . GLN A 1 90 ? -7.977 6.578 -5.100 1.00 87.25 90 GLN A CA 1
ATOM 684 C C . GLN A 1 90 ? -6.922 6.633 -6.213 1.00 87.25 90 GLN A C 1
ATOM 686 O O . GLN A 1 90 ? -7.170 7.212 -7.271 1.00 87.25 90 GLN A O 1
ATOM 691 N N . ARG A 1 91 ? -5.752 6.026 -5.984 1.00 84.12 91 ARG A N 1
ATOM 692 C CA . ARG A 1 91 ? -4.643 5.978 -6.947 1.00 84.12 91 ARG A CA 1
ATOM 693 C C . ARG A 1 91 ? -4.797 4.876 -7.999 1.00 84.12 91 ARG A C 1
ATOM 695 O O . ARG A 1 91 ? -4.118 4.935 -9.021 1.00 84.12 91 ARG A O 1
ATOM 702 N N . GLY A 1 92 ? -5.718 3.933 -7.794 1.00 83.19 92 GLY A N 1
ATOM 703 C CA . GLY A 1 92 ? -5.952 2.814 -8.709 1.00 83.19 92 GLY A CA 1
ATOM 704 C C . GLY A 1 92 ? -4.913 1.699 -8.580 1.00 83.19 92 GLY A C 1
ATOM 705 O O . GLY A 1 92 ? -4.684 0.959 -9.538 1.00 83.19 92 GLY A O 1
ATOM 706 N N . ASP A 1 93 ? -4.273 1.577 -7.413 1.00 82.19 93 ASP A N 1
ATOM 707 C CA . ASP A 1 93 ? -3.224 0.578 -7.163 1.00 82.19 93 ASP A CA 1
ATOM 708 C C . ASP A 1 93 ? -3.761 -0.867 -7.246 1.00 82.19 93 ASP A C 1
ATOM 710 O O . ASP A 1 93 ? -3.006 -1.806 -7.497 1.00 82.19 93 ASP A O 1
ATOM 714 N N . ASP A 1 94 ? -5.078 -1.055 -7.131 1.00 77.44 94 ASP A N 1
ATOM 715 C CA . ASP A 1 94 ? -5.752 -2.344 -7.288 1.00 77.44 94 ASP A CA 1
ATOM 716 C C . ASP A 1 94 ? -5.566 -2.965 -8.681 1.00 77.44 94 ASP A C 1
ATOM 718 O O . ASP A 1 94 ? -5.452 -4.185 -8.800 1.00 77.44 94 ASP A O 1
ATOM 722 N N . TRP A 1 95 ? -5.463 -2.144 -9.730 1.00 77.56 95 TRP A N 1
ATOM 723 C CA . TRP A 1 95 ? -5.159 -2.621 -11.083 1.00 77.56 95 TRP A CA 1
ATOM 724 C C . TRP A 1 95 ? -3.693 -3.010 -11.235 1.00 77.56 95 TRP A C 1
ATOM 726 O O . TRP A 1 95 ? -3.362 -4.003 -11.884 1.00 77.56 95 TRP A O 1
ATOM 736 N N . PHE A 1 96 ? -2.800 -2.254 -10.604 1.00 76.06 96 PHE A N 1
ATOM 737 C CA . PHE A 1 96 ? -1.378 -2.550 -10.644 1.00 76.06 96 PHE A CA 1
ATOM 738 C C . PHE A 1 96 ? -1.028 -3.833 -9.886 1.00 76.06 96 PHE A C 1
ATOM 740 O O . PHE A 1 96 ? -0.166 -4.580 -10.345 1.00 76.06 96 PHE A O 1
ATOM 747 N N . ASN A 1 97 ? -1.769 -4.153 -8.822 1.00 72.94 97 ASN A N 1
ATOM 748 C CA . ASN A 1 97 ? -1.679 -5.439 -8.124 1.00 72.94 97 ASN A CA 1
ATOM 749 C C . ASN A 1 97 ? -2.0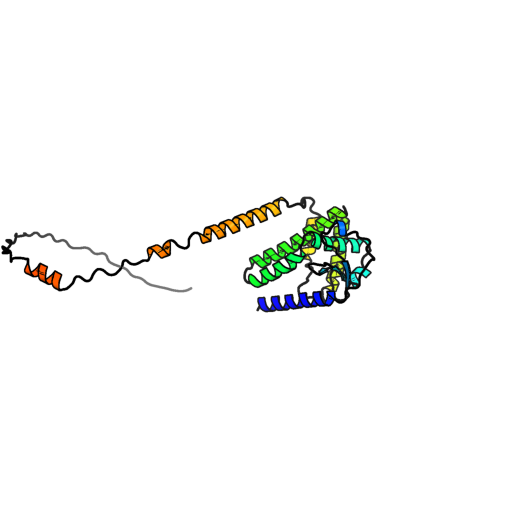43 -6.649 -9.011 1.00 72.94 97 ASN A C 1
ATOM 751 O O . ASN A 1 97 ? -1.741 -7.781 -8.637 1.00 72.94 97 ASN A O 1
ATOM 755 N N . LEU A 1 98 ? -2.658 -6.437 -10.182 1.00 74.62 98 LEU A N 1
ATOM 756 C CA . LEU A 1 98 ? -2.881 -7.473 -11.196 1.00 74.62 98 LEU A CA 1
ATOM 757 C C . LEU A 1 98 ? -1.777 -7.488 -12.267 1.00 74.62 98 LEU A C 1
ATOM 759 O O . LEU A 1 98 ? -1.301 -8.554 -12.656 1.00 74.62 98 LEU A O 1
ATOM 763 N N . VAL A 1 99 ? -1.370 -6.309 -12.745 1.00 81.25 99 VAL A N 1
ATOM 764 C CA . VAL A 1 99 ? -0.403 -6.165 -13.849 1.00 81.25 99 VAL A CA 1
ATOM 765 C C . VAL A 1 99 ? 1.014 -6.550 -13.427 1.00 81.25 99 VAL A C 1
ATOM 767 O O . VAL A 1 99 ? 1.730 -7.200 -14.184 1.00 81.25 99 VAL A O 1
ATOM 770 N N . GLU A 1 100 ? 1.433 -6.168 -12.225 1.00 82.25 100 GLU A N 1
ATOM 771 C CA . GLU A 1 100 ? 2.792 -6.407 -11.739 1.00 82.25 100 GLU A CA 1
ATOM 772 C C . GLU A 1 100 ? 3.131 -7.903 -11.604 1.00 82.25 100 GLU A C 1
ATOM 774 O O . GLU A 1 100 ? 4.150 -8.320 -12.162 1.00 82.25 100 GLU A O 1
ATOM 779 N N . PRO A 1 101 ? 2.287 -8.751 -10.979 1.00 78.50 101 PRO A N 1
ATOM 780 C CA . PRO A 1 101 ? 2.514 -10.193 -10.971 1.00 78.50 101 PRO A CA 1
ATOM 781 C C . PRO A 1 101 ? 2.575 -10.794 -12.376 1.00 78.50 101 PRO A C 1
ATOM 783 O O . PRO A 1 101 ? 3.400 -11.669 -12.626 1.00 78.50 101 PRO A O 1
ATOM 786 N N . LEU A 1 102 ? 1.746 -10.313 -13.309 1.00 81.62 102 LEU A N 1
ATOM 787 C CA . LEU A 1 102 ? 1.771 -10.780 -14.694 1.00 81.62 102 LEU A CA 1
ATOM 788 C C . LEU A 1 102 ? 3.098 -10.424 -15.380 1.00 81.62 102 LEU A C 1
ATOM 790 O O . LEU A 1 102 ? 3.707 -11.280 -16.019 1.00 81.62 102 LEU A O 1
ATOM 794 N N . ALA A 1 103 ? 3.584 -9.194 -15.198 1.00 84.75 103 ALA A N 1
ATOM 795 C CA . ALA A 1 103 ? 4.881 -8.766 -15.713 1.00 84.75 103 ALA A CA 1
ATOM 796 C C . ALA A 1 103 ? 6.031 -9.598 -15.123 1.00 84.75 103 ALA A C 1
ATOM 798 O O . ALA A 1 103 ? 6.926 -10.006 -15.859 1.00 84.75 103 ALA A O 1
ATOM 799 N N . LEU A 1 104 ? 5.982 -9.912 -13.824 1.00 84.56 104 LEU A N 1
ATOM 800 C CA . LEU A 1 104 ? 6.960 -10.781 -13.162 1.00 84.56 104 LEU A CA 1
ATOM 801 C C . LEU A 1 104 ? 6.912 -12.227 -13.671 1.00 84.56 104 LEU A C 1
ATOM 803 O O . LEU A 1 104 ? 7.958 -12.865 -13.743 1.00 84.56 104 LEU A O 1
ATOM 807 N N . VAL A 1 105 ? 5.738 -12.748 -14.041 1.00 82.88 105 VAL A N 1
ATOM 808 C CA . VAL A 1 105 ? 5.607 -14.084 -14.651 1.00 82.88 105 VAL A CA 1
ATOM 809 C C . VAL A 1 105 ? 6.179 -14.097 -16.065 1.00 82.88 105 VAL A C 1
ATOM 811 O O . VAL A 1 105 ? 6.951 -14.993 -16.394 1.00 82.88 105 VAL A O 1
ATOM 814 N N . ILE A 1 106 ? 5.835 -13.108 -16.893 1.00 84.44 106 ILE A N 1
ATOM 815 C CA . ILE A 1 106 ? 6.270 -13.038 -18.297 1.00 84.44 106 ILE A CA 1
ATOM 816 C C . ILE A 1 106 ? 7.777 -12.766 -18.388 1.00 84.44 106 ILE A C 1
ATOM 818 O O . ILE A 1 106 ? 8.482 -13.397 -19.173 1.00 84.44 106 ILE A O 1
ATOM 822 N N . LEU A 1 107 ? 8.283 -11.845 -17.566 1.00 86.25 107 LEU A N 1
ATOM 823 C CA . LEU A 1 107 ? 9.670 -11.380 -17.584 1.00 86.25 107 LEU A CA 1
ATOM 824 C C . LEU A 1 107 ? 10.498 -11.967 -16.436 1.00 86.25 107 LEU A C 1
ATOM 826 O O . LEU A 1 107 ? 11.477 -11.356 -16.018 1.00 86.25 107 LEU A O 1
ATOM 830 N N . PHE A 1 108 ? 10.138 -13.148 -15.920 1.00 84.31 108 PHE A N 1
ATOM 831 C CA . PHE A 1 108 ? 10.746 -13.724 -14.711 1.00 84.31 108 PHE A CA 1
ATOM 832 C C . PHE A 1 108 ? 12.281 -13.821 -14.768 1.00 84.31 108 PHE A C 1
ATOM 834 O O . PHE A 1 108 ? 12.942 -13.738 -13.732 1.00 84.31 108 PHE A O 1
ATOM 841 N N . PHE A 1 109 ? 12.838 -14.000 -15.971 1.00 84.38 109 PHE A N 1
ATOM 842 C CA . PHE A 1 109 ? 14.272 -14.127 -16.235 1.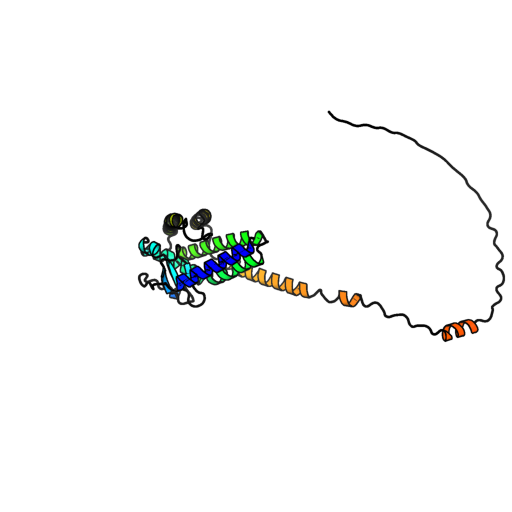00 84.38 109 PHE A CA 1
ATOM 843 C C . PHE A 1 109 ? 15.020 -12.786 -16.222 1.00 84.38 109 PHE A C 1
ATOM 845 O O . PHE A 1 109 ? 16.245 -12.774 -16.153 1.00 84.38 109 PHE A O 1
ATOM 852 N N . ASN A 1 110 ? 14.313 -11.656 -16.292 1.00 87.06 110 ASN A N 1
ATOM 853 C CA . ASN A 1 110 ? 14.925 -10.337 -16.333 1.00 87.06 110 ASN A CA 1
ATOM 854 C C . ASN A 1 110 ? 15.190 -9.822 -14.902 1.00 87.06 110 ASN A C 1
ATOM 856 O O . ASN A 1 110 ? 14.246 -9.469 -14.198 1.00 87.06 110 ASN A O 1
ATOM 860 N N . PRO A 1 111 ? 16.446 -9.692 -14.442 1.00 86.94 111 PRO A N 1
ATOM 861 C CA . PRO A 1 111 ? 16.729 -9.183 -13.097 1.00 86.94 111 PRO A CA 1
ATOM 862 C C . PRO A 1 111 ? 16.211 -7.751 -12.879 1.00 86.94 111 PRO A C 1
ATOM 864 O O . PRO A 1 111 ? 15.844 -7.396 -11.757 1.00 86.94 111 PRO A O 1
ATOM 867 N N . ALA A 1 112 ? 16.117 -6.940 -13.938 1.00 89.88 112 ALA A N 1
ATOM 868 C CA . ALA A 1 112 ? 15.624 -5.572 -13.848 1.00 89.88 112 ALA A CA 1
ATOM 869 C C . ALA A 1 112 ? 14.142 -5.507 -13.455 1.00 89.88 112 ALA A C 1
ATOM 871 O O . ALA A 1 112 ? 13.779 -4.615 -12.688 1.00 89.88 112 ALA A O 1
ATOM 872 N N . ILE A 1 113 ? 13.291 -6.454 -13.891 1.00 86.75 113 ILE A N 1
ATOM 873 C CA . ILE A 1 113 ? 11.863 -6.406 -13.529 1.00 86.75 113 ILE A CA 1
ATOM 874 C C . ILE A 1 113 ? 11.667 -6.579 -12.020 1.00 86.75 113 ILE A C 1
ATOM 876 O O . ILE A 1 113 ? 10.824 -5.911 -11.430 1.00 86.75 113 ILE A O 1
ATOM 880 N N . HIS A 1 114 ? 12.509 -7.388 -11.371 1.00 85.56 114 HIS A N 1
ATOM 881 C CA . HIS A 1 114 ? 12.467 -7.593 -9.920 1.00 85.56 114 HIS A CA 1
ATOM 882 C C . HIS A 1 114 ? 12.880 -6.336 -9.149 1.00 85.56 114 HIS A C 1
ATOM 884 O O . HIS A 1 114 ? 12.314 -6.044 -8.098 1.00 85.56 114 HIS A O 1
ATOM 890 N N . LEU A 1 115 ? 13.861 -5.582 -9.656 1.00 87.31 115 LEU A N 1
ATOM 891 C CA . LEU A 1 115 ? 14.276 -4.308 -9.058 1.00 87.31 115 LEU A CA 1
ATOM 892 C C . LEU A 1 115 ? 13.199 -3.235 -9.232 1.00 87.31 115 LEU A C 1
ATOM 894 O O . LEU A 1 115 ? 12.891 -2.514 -8.283 1.00 87.31 115 LEU A O 1
ATOM 898 N N . ILE A 1 116 ? 12.610 -3.166 -10.427 1.00 87.06 116 ILE A N 1
ATOM 899 C CA . ILE A 1 116 ? 11.530 -2.235 -10.752 1.00 87.06 116 ILE A CA 1
ATOM 900 C C . ILE A 1 116 ? 10.305 -2.523 -9.881 1.00 87.06 116 ILE A C 1
ATOM 902 O O . ILE A 1 116 ? 9.807 -1.598 -9.249 1.00 87.06 116 ILE A O 1
ATOM 906 N N . ALA A 1 117 ? 9.876 -3.784 -9.773 1.00 84.56 117 ALA A N 1
ATOM 907 C CA . ALA A 1 117 ? 8.759 -4.199 -8.921 1.00 84.56 117 ALA A CA 1
ATOM 908 C C . ALA A 1 117 ? 8.956 -3.735 -7.468 1.00 84.56 117 ALA A C 1
ATOM 910 O O . ALA A 1 117 ? 8.161 -2.961 -6.943 1.00 84.56 117 ALA A O 1
ATOM 911 N N . ARG A 1 118 ? 10.112 -4.051 -6.863 1.00 83.25 118 ARG A N 1
ATOM 912 C CA . ARG A 1 118 ? 10.451 -3.602 -5.496 1.00 83.25 118 ARG A CA 1
ATOM 913 C C . ARG A 1 118 ? 10.414 -2.084 -5.335 1.00 83.25 118 ARG A C 1
ATOM 915 O O . ARG A 1 118 ? 10.047 -1.587 -4.272 1.00 83.25 118 ARG A O 1
ATOM 922 N N . ARG A 1 119 ? 10.848 -1.333 -6.354 1.00 84.75 119 ARG A N 1
ATOM 923 C CA . ARG A 1 119 ? 10.837 0.132 -6.295 1.00 84.75 119 ARG A CA 1
ATOM 924 C C . ARG A 1 119 ? 9.424 0.685 -6.421 1.00 84.75 119 ARG A C 1
ATOM 926 O O . ARG A 1 119 ? 9.095 1.622 -5.701 1.00 84.75 119 ARG A O 1
ATOM 933 N N . ILE A 1 120 ? 8.608 0.099 -7.292 1.00 85.75 120 ILE A N 1
ATOM 934 C CA . ILE A 1 120 ? 7.205 0.469 -7.455 1.00 85.75 120 ILE A CA 1
ATOM 935 C C . ILE A 1 120 ? 6.430 0.197 -6.162 1.00 85.75 120 ILE A C 1
ATOM 937 O O . ILE A 1 120 ? 5.698 1.079 -5.728 1.00 85.75 120 ILE A O 1
ATOM 941 N N . GLU A 1 121 ? 6.617 -0.964 -5.527 1.00 83.94 121 GLU A N 1
ATOM 942 C CA . GLU A 1 121 ? 6.005 -1.282 -4.229 1.00 83.94 121 GLU A CA 1
ATOM 943 C C . GLU A 1 121 ? 6.304 -0.189 -3.193 1.00 83.94 121 GLU A C 1
ATOM 945 O O . GLU A 1 121 ? 5.386 0.385 -2.615 1.00 83.94 121 GLU A O 1
ATOM 950 N N . ILE A 1 122 ? 7.582 0.159 -3.011 1.00 84.81 122 ILE A N 1
ATOM 951 C CA . ILE A 1 122 ? 8.001 1.197 -2.059 1.00 84.81 122 ILE A CA 1
ATOM 952 C C . ILE A 1 122 ? 7.356 2.547 -2.401 1.00 84.81 122 ILE A C 1
ATOM 954 O O . ILE A 1 122 ? 6.763 3.177 -1.530 1.00 84.81 122 ILE A O 1
ATOM 958 N N . GLU A 1 123 ? 7.421 2.969 -3.664 1.00 86.44 123 GLU A N 1
ATOM 959 C CA . GLU A 1 123 ? 6.879 4.255 -4.118 1.00 86.44 123 GLU A CA 1
ATOM 960 C C . GLU A 1 123 ? 5.352 4.350 -3.951 1.00 86.44 123 GLU A C 1
ATOM 962 O O . GLU A 1 123 ? 4.824 5.418 -3.638 1.00 86.44 123 GLU A O 1
ATOM 967 N N . ARG A 1 124 ? 4.621 3.240 -4.128 1.00 86.56 124 ARG A N 1
ATOM 968 C CA . ARG A 1 124 ? 3.172 3.194 -3.876 1.00 86.56 124 ARG A CA 1
ATOM 969 C C . ARG A 1 124 ? 2.855 3.455 -2.407 1.00 86.56 124 ARG A C 1
ATOM 971 O O . ARG A 1 124 ? 1.969 4.260 -2.127 1.00 86.56 124 ARG A O 1
ATOM 978 N N . GLU A 1 125 ? 3.584 2.817 -1.494 1.00 87.88 125 GLU A N 1
ATOM 979 C CA . GLU A 1 125 ? 3.401 3.002 -0.049 1.00 87.88 125 GLU A CA 1
ATOM 980 C C . GLU A 1 125 ? 3.679 4.451 0.372 1.00 87.88 125 GLU A C 1
ATOM 982 O O . GLU A 1 125 ? 2.871 5.050 1.079 1.00 87.88 125 GLU A O 1
ATOM 987 N N . ILE A 1 126 ? 4.773 5.039 -0.124 1.00 88.00 126 ILE A N 1
ATOM 988 C CA . ILE A 1 126 ? 5.155 6.436 0.140 1.00 88.00 126 ILE A CA 1
ATOM 989 C C . ILE A 1 126 ? 4.066 7.396 -0.344 1.00 88.00 126 ILE A C 1
ATOM 991 O O . ILE A 1 126 ? 3.606 8.257 0.401 1.00 88.00 126 ILE A O 1
ATOM 995 N N . ALA A 1 127 ? 3.598 7.224 -1.580 1.00 87.00 127 ALA A N 1
ATOM 996 C CA . ALA A 1 127 ? 2.568 8.090 -2.140 1.00 87.00 127 ALA A CA 1
ATOM 997 C C . ALA A 1 127 ? 1.225 7.975 -1.391 1.00 87.00 127 ALA A C 1
ATOM 999 O O . ALA A 1 127 ? 0.458 8.942 -1.325 1.00 87.00 127 ALA A O 1
ATOM 1000 N N . CYS A 1 128 ? 0.918 6.804 -0.828 1.00 86.75 128 CYS A N 1
ATOM 1001 C CA . CYS A 1 128 ? -0.253 6.628 0.028 1.00 86.75 128 CYS A CA 1
ATOM 1002 C C . CYS A 1 128 ? -0.053 7.283 1.401 1.00 86.75 128 CYS A C 1
ATOM 1004 O O . CYS A 1 128 ? -0.959 7.968 1.879 1.00 86.75 128 CYS A O 1
ATOM 1006 N N . ASP A 1 129 ? 1.135 7.152 1.995 1.00 90.31 129 ASP A N 1
ATOM 1007 C CA . ASP A 1 129 ? 1.518 7.839 3.232 1.00 90.31 129 ASP A CA 1
ATOM 1008 C C . ASP A 1 129 ? 1.401 9.371 3.097 1.00 90.31 129 ASP A C 1
ATOM 1010 O O . ASP A 1 129 ? 0.797 10.025 3.954 1.00 90.31 129 ASP A O 1
ATOM 1014 N N . ASP A 1 130 ? 1.867 9.935 1.979 1.00 88.69 130 ASP A N 1
ATOM 1015 C CA . ASP A 1 130 ? 1.741 11.361 1.656 1.00 88.69 130 ASP A CA 1
ATOM 1016 C C . ASP A 1 130 ? 0.275 11.820 1.596 1.00 88.69 130 ASP A C 1
ATOM 1018 O O . ASP A 1 130 ? -0.077 12.877 2.128 1.00 88.69 130 ASP A O 1
ATOM 1022 N N . SER A 1 131 ? -0.610 11.013 0.999 1.00 88.00 131 SER A N 1
ATOM 1023 C CA . SER A 1 131 ? -2.052 11.301 0.927 1.00 88.00 131 SER A CA 1
ATOM 1024 C C . SER A 1 131 ? -2.710 11.335 2.314 1.00 88.00 131 SER A C 1
ATOM 1026 O O . SER A 1 131 ? -3.568 12.186 2.593 1.00 88.00 131 SER A O 1
ATOM 1028 N N . VAL A 1 132 ? -2.299 10.440 3.219 1.00 89.00 132 VAL A N 1
ATOM 1029 C CA . VAL A 1 132 ? -2.788 10.431 4.606 1.00 89.00 132 VAL A CA 1
ATOM 1030 C C . VAL A 1 132 ? -2.284 11.658 5.362 1.00 89.00 132 VAL A C 1
ATOM 1032 O O . VAL A 1 132 ? -3.071 12.330 6.033 1.00 89.00 132 VAL A O 1
ATOM 1035 N N . ILE A 1 133 ? -1.007 12.010 5.207 1.00 89.44 133 ILE A N 1
ATOM 1036 C CA . ILE A 1 133 ? -0.415 13.201 5.830 1.00 89.44 133 ILE A CA 1
ATOM 1037 C C . ILE A 1 133 ? -1.079 14.483 5.344 1.00 89.44 133 ILE A C 1
ATOM 1039 O O . ILE A 1 133 ? -1.372 15.351 6.164 1.00 89.44 133 ILE A O 1
ATOM 1043 N N . ALA A 1 134 ? -1.350 14.603 4.044 1.00 86.19 134 ALA A N 1
ATOM 1044 C CA . ALA A 1 134 ? -2.049 15.757 3.486 1.00 86.19 134 ALA A CA 1
ATOM 1045 C C . ALA A 1 134 ? -3.440 15.948 4.117 1.00 86.19 134 ALA A C 1
ATOM 1047 O O . ALA A 1 134 ? -3.914 17.074 4.244 1.00 86.19 134 ALA A O 1
ATOM 1048 N N . THR A 1 135 ? -4.067 14.852 4.561 1.00 84.69 135 THR A N 1
ATOM 1049 C CA . THR A 1 135 ? -5.382 14.864 5.214 1.00 84.69 135 THR A CA 1
ATOM 1050 C C . THR A 1 135 ? -5.281 15.160 6.716 1.00 84.69 135 THR A C 1
ATOM 1052 O O . THR A 1 135 ? -6.060 15.950 7.237 1.00 84.69 135 THR A O 1
ATOM 1055 N N . MET A 1 136 ? -4.340 14.530 7.430 1.00 82.19 136 MET A N 1
ATOM 1056 C CA . MET A 1 136 ? -4.236 14.631 8.896 1.00 82.19 136 MET A CA 1
ATOM 1057 C C . MET A 1 136 ? -3.330 15.762 9.399 1.00 82.19 136 MET A C 1
ATOM 1059 O O . MET A 1 136 ? -3.329 16.050 10.593 1.00 82.19 136 MET A O 1
ATOM 1063 N N . GLN A 1 137 ? -2.524 16.361 8.520 1.00 81.00 137 GLN A N 1
ATOM 1064 C CA . GLN A 1 137 ? -1.605 17.472 8.801 1.00 81.00 137 GLN A CA 1
ATOM 1065 C C . GLN A 1 137 ? -0.615 17.232 9.959 1.00 81.00 137 GLN A C 1
ATOM 1067 O O . GLN A 1 137 ? -0.060 18.175 10.519 1.00 81.00 137 GLN A O 1
ATOM 1072 N N . ASN A 1 138 ? -0.333 15.972 10.306 1.00 85.81 138 ASN A N 1
ATOM 1073 C CA . ASN A 1 138 ? 0.572 15.629 11.401 1.00 85.81 138 ASN A CA 1
ATOM 1074 C C . ASN A 1 138 ? 1.481 14.440 11.048 1.00 85.81 138 ASN A C 1
ATOM 1076 O O . ASN A 1 138 ? 1.132 13.273 11.239 1.00 85.81 138 ASN A O 1
ATOM 1080 N N . ARG A 1 139 ? 2.680 14.761 10.544 1.00 89.06 139 ARG A N 1
ATOM 1081 C CA . ARG A 1 139 ? 3.690 13.779 10.111 1.00 89.06 139 ARG A CA 1
ATOM 1082 C C . ARG A 1 139 ? 4.265 12.966 11.266 1.00 89.06 139 ARG A C 1
ATOM 1084 O O . ARG A 1 139 ? 4.428 11.758 11.136 1.00 89.06 139 ARG A O 1
ATOM 1091 N N . LEU A 1 140 ? 4.564 13.616 12.393 1.00 88.31 140 LEU A N 1
ATOM 1092 C CA . LEU A 1 140 ? 5.220 12.962 13.528 1.00 88.31 140 LEU A CA 1
ATOM 1093 C C . LEU A 1 140 ? 4.303 11.912 14.161 1.00 88.31 140 LEU A C 1
ATOM 1095 O O . LEU A 1 140 ? 4.726 10.780 14.387 1.00 88.31 140 LEU A O 1
ATOM 1099 N N . THR A 1 141 ? 3.033 12.258 14.378 1.00 89.62 141 THR A N 1
ATOM 1100 C CA . THR A 1 141 ? 2.036 11.308 14.882 1.00 89.62 141 THR A CA 1
ATOM 1101 C C . THR A 1 141 ? 1.819 10.157 13.903 1.00 89.62 141 THR A C 1
ATOM 1103 O O . THR A 1 141 ? 1.678 9.013 14.328 1.00 89.62 141 THR A O 1
ATOM 1106 N N . TYR A 1 142 ? 1.853 10.422 12.594 1.00 90.50 142 TYR A N 1
ATOM 1107 C CA . TYR A 1 142 ? 1.753 9.361 11.594 1.00 90.50 142 TYR A CA 1
ATOM 1108 C C . TYR A 1 142 ? 2.970 8.416 11.607 1.00 90.50 142 TYR A C 1
ATOM 1110 O O . TYR A 1 142 ? 2.798 7.200 11.599 1.00 90.50 142 TYR A O 1
ATOM 1118 N N . ALA A 1 143 ? 4.194 8.939 11.733 1.00 90.56 143 ALA A N 1
ATOM 1119 C CA . ALA A 1 143 ? 5.406 8.122 11.856 1.00 90.56 143 ALA A CA 1
ATOM 1120 C C . ALA A 1 143 ? 5.407 7.244 13.127 1.00 90.56 143 ALA A C 1
ATOM 1122 O O . ALA A 1 143 ? 5.792 6.070 13.085 1.00 90.56 143 ALA A O 1
ATOM 1123 N N . GLN A 1 144 ? 4.928 7.782 14.255 1.00 90.94 144 GLN A N 1
ATOM 1124 C CA . GLN A 1 144 ? 4.730 7.019 15.494 1.00 90.94 144 GLN A CA 1
ATOM 1125 C C . GLN A 1 144 ? 3.704 5.897 15.301 1.00 90.94 144 GLN A C 1
ATOM 1127 O O . GLN A 1 144 ? 3.951 4.757 15.703 1.00 90.94 144 GLN A O 1
ATOM 1132 N N . PHE A 1 145 ? 2.586 6.202 14.638 1.00 90.94 145 PHE A N 1
ATOM 1133 C CA . PHE A 1 145 ? 1.568 5.220 14.279 1.00 90.94 145 PHE A CA 1
ATOM 1134 C C . PHE A 1 145 ? 2.147 4.093 13.409 1.00 90.94 145 PHE A C 1
ATOM 1136 O O . PHE A 1 145 ? 1.995 2.925 13.768 1.00 90.94 145 PHE A O 1
ATOM 1143 N N . LEU A 1 146 ? 2.879 4.413 12.335 1.00 89.75 146 LEU A N 1
ATOM 1144 C CA . LEU A 1 146 ? 3.507 3.411 11.464 1.00 89.75 146 LEU A CA 1
ATOM 1145 C C . LEU A 1 146 ? 4.478 2.510 12.232 1.00 89.75 146 LEU A C 1
ATOM 1147 O O . LEU A 1 146 ? 4.463 1.293 12.063 1.00 89.75 146 LEU A O 1
ATOM 1151 N N . THR A 1 147 ? 5.277 3.087 13.130 1.00 88.62 147 THR A N 1
ATOM 1152 C CA . THR A 1 147 ? 6.193 2.328 13.996 1.00 88.62 147 THR A CA 1
ATOM 1153 C C . THR A 1 147 ? 5.429 1.388 14.937 1.00 88.62 147 THR A C 1
ATOM 1155 O O . THR A 1 147 ? 5.799 0.224 15.115 1.00 88.62 147 THR A O 1
ATOM 1158 N N . GLY A 1 148 ? 4.325 1.862 15.522 1.00 87.88 148 GLY A N 1
ATOM 1159 C CA . GLY A 1 148 ? 3.445 1.053 16.364 1.00 87.88 148 GLY A CA 1
ATOM 1160 C C . GLY A 1 148 ? 2.798 -0.103 15.597 1.00 87.88 148 GLY A C 1
ATOM 1161 O O . GLY A 1 148 ? 2.797 -1.238 16.084 1.00 87.88 148 GLY A O 1
ATOM 1162 N N . LEU A 1 149 ? 2.306 0.169 14.386 1.00 85.31 149 LEU A N 1
ATOM 1163 C CA . LEU A 1 149 ? 1.696 -0.814 13.492 1.00 85.31 149 LEU A CA 1
ATOM 1164 C C . LEU A 1 149 ? 2.711 -1.874 13.038 1.00 85.31 149 LEU A C 1
ATOM 1166 O O . LEU A 1 149 ? 2.415 -3.071 13.075 1.00 85.31 149 LEU A O 1
ATOM 1170 N N . ALA A 1 150 ? 3.931 -1.453 12.694 1.00 83.00 150 ALA A N 1
ATOM 1171 C CA . ALA A 1 150 ? 5.049 -2.322 12.334 1.00 83.00 150 ALA A CA 1
ATOM 1172 C C . ALA A 1 150 ? 5.361 -3.342 13.431 1.00 83.00 150 ALA A C 1
ATOM 1174 O O . ALA A 1 150 ? 5.492 -4.539 13.171 1.00 83.00 150 ALA A O 1
ATOM 1175 N N . ARG A 1 151 ? 5.436 -2.875 14.683 1.00 81.25 151 ARG A N 1
ATOM 1176 C CA . ARG A 1 151 ? 5.729 -3.719 15.844 1.00 81.25 151 ARG A CA 1
ATOM 1177 C C . ARG A 1 151 ? 4.658 -4.791 16.061 1.00 81.25 151 ARG A C 1
ATOM 1179 O O . ARG A 1 151 ? 5.008 -5.933 16.336 1.00 81.25 151 ARG A O 1
ATOM 1186 N N . ARG A 1 152 ? 3.376 -4.443 15.900 1.00 78.06 152 ARG A N 1
ATOM 1187 C CA . ARG A 1 152 ? 2.240 -5.379 16.049 1.00 78.06 152 ARG A CA 1
ATOM 1188 C C . ARG A 1 152 ? 2.135 -6.374 14.895 1.00 78.06 152 ARG A C 1
ATOM 1190 O O . ARG A 1 152 ? 1.722 -7.512 15.083 1.00 78.06 152 ARG A O 1
ATOM 1197 N N . THR A 1 153 ? 2.511 -5.951 13.694 1.00 71.12 153 THR A N 1
ATOM 1198 C CA . THR A 1 153 ? 2.419 -6.795 12.496 1.00 71.12 153 THR A CA 1
ATOM 1199 C C . THR A 1 153 ? 3.618 -7.741 12.384 1.00 71.12 153 THR A C 1
ATOM 1201 O O . THR A 1 153 ? 3.453 -8.902 12.011 1.00 71.12 153 THR A O 1
ATOM 1204 N N . SER A 1 154 ? 4.813 -7.299 12.801 1.00 68.06 154 SER A N 1
ATOM 1205 C CA . SER A 1 154 ? 6.031 -8.122 12.821 1.00 68.06 154 SER A CA 1
ATOM 1206 C C . SER A 1 154 ? 5.908 -9.354 13.720 1.00 68.06 154 SER A C 1
ATOM 1208 O O . SER A 1 154 ? 6.590 -10.340 13.457 1.00 68.06 154 SER A O 1
ATOM 1210 N N . THR A 1 155 ? 5.079 -9.323 14.767 1.00 62.22 155 THR A N 1
ATOM 1211 C CA . THR A 1 155 ? 4.847 -10.484 15.642 1.00 62.22 155 THR A CA 1
ATOM 1212 C C . THR A 1 155 ? 3.845 -11.478 15.049 1.00 62.22 155 THR A C 1
ATOM 1214 O O . THR A 1 155 ? 3.944 -12.670 15.318 1.00 62.22 155 THR A O 1
ATOM 1217 N N . ARG A 1 156 ? 2.911 -11.022 14.201 1.00 60.19 156 ARG A N 1
ATOM 1218 C CA . ARG A 1 156 ? 1.869 -11.861 13.572 1.00 60.19 156 ARG A CA 1
ATOM 1219 C C . ARG A 1 156 ? 2.295 -12.483 12.240 1.00 60.19 156 ARG A C 1
ATOM 1221 O O . ARG A 1 156 ? 1.824 -13.559 11.881 1.00 60.19 156 ARG A O 1
ATOM 1228 N N . GLN A 1 157 ? 3.198 -11.836 11.504 1.00 54.50 157 GLN A N 1
ATOM 1229 C CA . GLN A 1 157 ? 3.655 -12.304 10.188 1.00 54.50 157 GLN A CA 1
ATOM 1230 C C . GLN A 1 157 ? 4.550 -13.547 10.219 1.00 54.50 157 GLN A C 1
ATOM 1232 O O . GLN A 1 157 ? 4.819 -14.114 9.163 1.00 54.50 157 GLN A O 1
ATOM 1237 N N . ALA A 1 158 ? 4.961 -14.018 11.397 1.00 43.16 158 ALA A N 1
ATOM 1238 C CA . ALA A 1 158 ? 5.707 -15.266 11.513 1.00 43.16 158 ALA A CA 1
ATOM 1239 C C . ALA A 1 158 ? 4.896 -16.510 11.085 1.00 43.16 158 ALA A C 1
ATOM 1241 O O . ALA A 1 158 ? 5.496 -17.565 10.908 1.00 43.16 158 ALA A O 1
ATOM 1242 N N . VAL A 1 159 ? 3.564 -16.413 10.914 1.00 41.78 159 VAL A N 1
ATOM 1243 C CA . VAL A 1 159 ? 2.711 -17.615 10.862 1.00 41.78 159 VAL A CA 1
ATOM 1244 C C . VAL A 1 159 ? 1.895 -17.829 9.572 1.00 41.78 159 VAL A C 1
ATOM 1246 O O . VAL A 1 159 ? 1.582 -18.982 9.306 1.00 41.78 159 VAL A O 1
ATOM 1249 N N . ILE A 1 160 ? 1.531 -16.835 8.736 1.00 44.25 160 ILE A N 1
ATOM 1250 C CA . ILE A 1 160 ? 0.369 -17.068 7.825 1.00 44.25 160 ILE A CA 1
ATOM 1251 C C . ILE A 1 160 ? 0.561 -16.866 6.305 1.00 44.25 160 ILE A C 1
ATOM 1253 O O . ILE A 1 160 ? -0.167 -17.507 5.552 1.00 44.25 160 ILE A O 1
ATOM 1257 N N . VAL A 1 161 ? 1.525 -16.102 5.769 1.00 37.72 161 VAL A N 1
ATOM 1258 C CA . VAL A 1 161 ? 1.656 -15.996 4.289 1.00 37.72 161 VAL A CA 1
ATOM 1259 C C . VAL A 1 161 ? 3.114 -15.874 3.832 1.00 37.72 161 VAL A C 1
ATOM 1261 O O . VAL A 1 161 ? 3.727 -14.822 4.035 1.00 37.72 161 VAL A O 1
ATOM 1264 N N . PRO A 1 162 ? 3.680 -16.892 3.150 1.00 31.38 162 PRO A N 1
ATOM 1265 C CA . PRO A 1 162 ? 4.999 -16.796 2.536 1.00 31.38 162 PRO A CA 1
ATOM 1266 C C . PRO A 1 162 ? 5.052 -15.632 1.541 1.00 31.38 162 PRO A C 1
ATOM 1268 O O . PRO A 1 162 ? 4.432 -15.660 0.477 1.00 31.38 162 PRO A O 1
ATOM 1271 N N . GLY A 1 163 ? 5.816 -14.599 1.899 1.00 37.62 163 GLY A N 1
ATOM 1272 C CA . GLY A 1 163 ? 6.134 -13.471 1.034 1.00 37.62 163 GLY A CA 1
ATOM 1273 C C . GLY A 1 163 ? 5.189 -12.277 1.061 1.00 37.62 163 GLY A C 1
ATOM 1274 O O . GLY A 1 163 ? 5.351 -11.401 0.216 1.00 37.62 163 GLY A O 1
ATOM 1275 N N . PHE A 1 164 ? 4.291 -12.201 2.041 1.00 39.56 164 PHE A N 1
ATOM 1276 C CA . PHE A 1 164 ? 3.751 -10.925 2.514 1.00 39.56 164 PHE A CA 1
ATOM 1277 C C . PHE A 1 164 ? 4.598 -10.455 3.709 1.00 39.56 164 PHE A C 1
ATOM 1279 O O . PHE A 1 164 ? 4.120 -10.299 4.830 1.00 39.56 164 PHE A O 1
ATOM 1286 N N . PHE A 1 165 ? 5.913 -10.343 3.499 1.00 38.81 165 PHE A N 1
ATOM 1287 C CA . PHE A 1 165 ? 6.809 -9.808 4.517 1.00 38.81 165 PHE A CA 1
ATOM 1288 C C . PHE A 1 165 ? 6.657 -8.292 4.493 1.00 38.81 165 PHE A C 1
ATOM 1290 O O . PHE A 1 165 ? 7.092 -7.662 3.531 1.00 38.81 165 PHE A O 1
ATOM 1297 N N . THR A 1 166 ? 6.102 -7.690 5.550 1.00 53.41 166 THR A N 1
ATOM 1298 C CA . THR A 1 166 ? 6.420 -6.280 5.801 1.00 53.41 166 THR A CA 1
ATOM 1299 C C . THR A 1 166 ? 7.911 -6.226 6.088 1.00 53.41 166 THR A C 1
ATOM 1301 O O . THR A 1 166 ? 8.395 -6.635 7.145 1.00 53.41 166 THR A O 1
ATOM 1304 N N . ASN A 1 167 ? 8.681 -5.837 5.078 1.00 63.69 167 ASN A N 1
ATOM 1305 C CA . ASN A 1 167 ? 10.121 -5.814 5.196 1.00 63.69 167 ASN A CA 1
ATOM 1306 C C . ASN A 1 167 ? 10.465 -4.667 6.149 1.00 63.69 167 ASN A C 1
ATOM 1308 O O . ASN A 1 167 ? 10.114 -3.520 5.879 1.00 63.69 167 ASN A O 1
ATOM 1312 N N . ARG A 1 168 ? 11.160 -4.943 7.260 1.00 67.88 168 ARG A N 1
ATOM 1313 C CA . ARG A 1 168 ? 11.605 -3.888 8.195 1.00 67.88 168 ARG A CA 1
ATOM 1314 C C . ARG A 1 168 ? 12.310 -2.741 7.463 1.00 67.88 168 ARG A C 1
ATOM 1316 O O . ARG A 1 168 ? 12.154 -1.586 7.846 1.00 67.88 168 ARG A O 1
ATOM 1323 N N . ARG A 1 169 ? 13.019 -3.056 6.370 1.00 73.19 169 ARG A N 1
ATOM 1324 C CA . ARG A 1 169 ? 13.638 -2.061 5.483 1.00 73.19 169 ARG A CA 1
ATOM 1325 C C . ARG A 1 169 ? 12.619 -1.136 4.813 1.00 73.19 169 ARG A C 1
ATOM 1327 O O . ARG A 1 169 ? 12.870 0.055 4.753 1.00 73.19 169 ARG A O 1
ATOM 1334 N N . GLN A 1 170 ? 11.481 -1.646 4.339 1.00 79.25 170 GLN A N 1
ATOM 1335 C CA . GLN A 1 170 ? 10.436 -0.820 3.715 1.00 79.25 170 GLN A CA 1
ATOM 1336 C C . GLN A 1 170 ? 9.831 0.162 4.721 1.00 79.25 170 GLN A C 1
ATOM 1338 O O . GLN A 1 170 ? 9.637 1.326 4.395 1.00 79.25 170 GLN A O 1
ATOM 1343 N N . ILE A 1 171 ? 9.591 -0.280 5.958 1.00 84.19 171 ILE A N 1
ATOM 1344 C CA . ILE A 1 171 ? 9.063 0.590 7.020 1.00 84.19 171 ILE A CA 1
ATOM 1345 C C . ILE A 1 171 ? 10.071 1.686 7.374 1.00 84.19 171 ILE A C 1
ATOM 1347 O O . ILE A 1 171 ? 9.687 2.842 7.516 1.00 84.19 171 ILE A O 1
ATOM 1351 N N . PHE A 1 172 ? 11.359 1.342 7.464 1.00 85.38 172 PHE A N 1
ATOM 1352 C CA . PHE A 1 172 ? 12.416 2.327 7.692 1.00 85.38 172 PHE A CA 1
ATOM 1353 C C . PHE A 1 172 ? 12.477 3.367 6.568 1.00 85.38 172 PHE A C 1
ATOM 1355 O O . PHE A 1 172 ? 12.443 4.557 6.856 1.00 85.38 172 PHE A O 1
ATOM 1362 N N . VAL A 1 173 ? 12.480 2.926 5.304 1.00 86.19 173 VAL A N 1
ATOM 1363 C CA . VAL A 1 173 ? 12.487 3.821 4.133 1.00 86.19 173 VAL A CA 1
ATOM 1364 C C . VAL A 1 173 ? 11.273 4.750 4.137 1.00 86.19 173 VAL A C 1
ATOM 1366 O O . VAL A 1 173 ? 11.419 5.939 3.877 1.00 86.19 173 VAL A O 1
ATOM 1369 N N . ARG A 1 174 ? 10.083 4.236 4.474 1.00 89.31 174 ARG A N 1
ATOM 1370 C CA . ARG A 1 174 ? 8.877 5.062 4.616 1.00 89.31 174 ARG A CA 1
ATOM 1371 C C . ARG A 1 174 ? 9.072 6.125 5.690 1.00 89.31 174 ARG A C 1
ATOM 1373 O O . ARG A 1 174 ? 8.910 7.299 5.406 1.00 89.31 174 ARG A O 1
ATOM 1380 N N . ILE A 1 175 ? 9.478 5.746 6.902 1.00 88.31 175 ILE A N 1
ATOM 1381 C CA . ILE A 1 175 ? 9.687 6.701 8.004 1.00 88.31 175 ILE A CA 1
ATOM 1382 C C . ILE A 1 175 ? 10.742 7.753 7.640 1.00 88.31 175 ILE A C 1
ATOM 1384 O O . ILE A 1 175 ? 10.519 8.936 7.879 1.00 88.31 175 ILE A O 1
ATOM 1388 N N . GLU A 1 176 ? 11.859 7.340 7.044 1.00 87.69 176 GLU A N 1
ATOM 1389 C CA . GLU A 1 176 ? 12.917 8.241 6.583 1.00 87.69 176 GLU A CA 1
ATOM 1390 C C . GLU A 1 176 ? 12.365 9.282 5.603 1.00 87.69 176 GLU A C 1
ATOM 1392 O O . GLU A 1 176 ? 12.544 10.482 5.810 1.00 87.69 176 GLU A O 1
ATOM 1397 N N . GLN A 1 177 ? 11.608 8.844 4.597 1.00 85.44 177 GLN A N 1
ATOM 1398 C CA . GLN A 1 177 ? 11.012 9.757 3.627 1.00 85.44 177 GLN A CA 1
ATOM 1399 C C . GLN A 1 177 ? 9.922 10.654 4.212 1.00 85.44 177 GLN A C 1
ATOM 1401 O O . GLN A 1 177 ? 9.831 11.821 3.842 1.00 85.44 177 GLN A O 1
ATOM 1406 N N . LEU A 1 178 ? 9.126 10.160 5.162 1.00 85.44 178 LEU A N 1
ATOM 1407 C CA . LEU A 1 178 ? 8.115 10.978 5.838 1.00 85.44 178 LEU A CA 1
ATOM 1408 C C . LEU A 1 178 ? 8.745 12.132 6.630 1.00 85.44 178 LEU A C 1
ATOM 1410 O O . LEU A 1 178 ? 8.149 13.212 6.749 1.00 85.44 178 LEU A O 1
ATOM 1414 N N . LEU A 1 179 ? 9.938 11.897 7.184 1.00 83.75 179 LEU A N 1
ATOM 1415 C CA . LEU A 1 179 ? 10.709 12.875 7.948 1.00 83.75 179 LEU A CA 1
ATOM 1416 C C . LEU A 1 179 ? 11.527 13.815 7.053 1.00 83.75 179 LEU A C 1
ATOM 1418 O O . LEU A 1 179 ? 11.792 14.951 7.462 1.00 83.75 179 LEU A O 1
ATOM 1422 N N . ASP A 1 180 ? 11.875 13.398 5.835 1.00 82.62 180 ASP A N 1
ATOM 1423 C CA . ASP A 1 180 ? 12.540 14.261 4.864 1.00 82.62 180 ASP A CA 1
ATOM 1424 C C . ASP A 1 180 ? 11.561 15.297 4.280 1.00 82.62 180 ASP A C 1
ATOM 1426 O O . ASP A 1 180 ? 10.713 15.035 3.425 1.00 82.62 180 ASP A O 1
ATOM 1430 N N . ARG A 1 181 ? 11.681 16.541 4.756 1.00 63.53 181 ARG A N 1
ATOM 1431 C CA . ARG A 1 181 ? 10.818 17.665 4.356 1.00 63.53 181 ARG A CA 1
ATOM 1432 C C . ARG A 1 181 ? 10.995 18.094 2.895 1.00 63.53 181 ARG A C 1
ATOM 1434 O O . ARG A 1 181 ? 10.210 18.918 2.432 1.00 63.53 181 ARG A O 1
ATOM 1441 N N . ARG A 1 182 ? 12.015 17.599 2.182 1.00 60.22 182 ARG A N 1
ATOM 1442 C CA . ARG A 1 182 ? 12.334 18.039 0.812 1.00 60.22 182 ARG A CA 1
ATOM 1443 C C . ARG A 1 182 ? 11.536 17.321 -0.277 1.00 60.22 182 ARG A C 1
ATOM 1445 O O . ARG A 1 182 ? 11.516 17.804 -1.408 1.00 60.22 182 ARG A O 1
ATOM 1452 N N . HIS A 1 183 ? 10.852 16.222 0.037 1.00 56.59 183 HIS A N 1
ATOM 1453 C CA . HIS A 1 183 ? 9.977 15.543 -0.919 1.00 56.59 183 HIS A CA 1
ATOM 1454 C C . HIS A 1 183 ? 8.591 16.203 -0.946 1.00 56.59 183 HIS A C 1
ATOM 1456 O O . HIS A 1 183 ? 7.728 15.942 -0.110 1.00 56.59 183 HIS A O 1
ATOM 1462 N N . ASN A 1 184 ? 8.380 17.098 -1.915 1.00 52.03 184 ASN A N 1
ATOM 1463 C CA . ASN A 1 184 ? 7.052 17.604 -2.248 1.00 52.03 184 ASN A CA 1
ATOM 1464 C C . ASN A 1 184 ? 6.373 16.611 -3.202 1.00 52.03 184 ASN A C 1
ATOM 1466 O O . ASN A 1 184 ? 6.709 16.529 -4.386 1.00 52.03 184 ASN A O 1
ATOM 1470 N N . GLY A 1 185 ? 5.411 15.857 -2.672 1.00 58.66 185 GLY A N 1
ATOM 1471 C CA . GLY A 1 185 ? 4.582 14.911 -3.408 1.00 58.66 185 GLY A CA 1
ATOM 1472 C C . GLY A 1 185 ? 3.629 15.605 -4.382 1.00 58.66 185 GLY A C 1
ATOM 1473 O O . GLY A 1 185 ? 2.469 15.853 -4.076 1.00 58.66 185 GLY A O 1
ATOM 1474 N N . SER A 1 186 ? 4.100 15.901 -5.592 1.00 55.00 186 SER A N 1
ATOM 1475 C CA . SER A 1 186 ? 3.246 15.889 -6.784 1.00 55.00 186 SER A CA 1
ATOM 1476 C C . SER A 1 186 ? 4.124 15.732 -8.026 1.00 55.00 186 SER A C 1
ATOM 1478 O O . SER A 1 186 ? 4.859 16.641 -8.413 1.00 55.00 186 SER A O 1
ATOM 1480 N N . SER A 1 187 ? 4.057 14.577 -8.687 1.00 53.66 187 SER A N 1
ATOM 1481 C CA . SER A 1 187 ? 4.735 14.363 -9.966 1.00 53.66 187 SER A CA 1
ATOM 1482 C C . SER A 1 187 ? 3.731 14.461 -11.120 1.00 53.66 187 SER A C 1
ATOM 1484 O O . SER A 1 187 ? 3.557 13.549 -11.927 1.00 53.66 187 SER A O 1
ATOM 1486 N N . ILE A 1 188 ? 3.111 15.638 -11.281 1.00 52.19 188 ILE A N 1
ATOM 1487 C CA . ILE A 1 188 ? 2.560 16.038 -12.595 1.00 52.19 188 ILE A CA 1
ATOM 1488 C C . ILE A 1 188 ? 3.644 15.850 -13.676 1.00 52.19 188 ILE A C 1
ATOM 1490 O O . ILE A 1 188 ? 3.361 15.420 -14.794 1.00 52.19 188 ILE A O 1
ATOM 1494 N N . ILE A 1 189 ? 4.901 16.088 -13.293 1.00 56.25 189 ILE A N 1
ATOM 1495 C CA . ILE A 1 189 ? 6.112 15.857 -14.084 1.00 56.25 189 ILE A CA 1
ATOM 1496 C C . ILE A 1 189 ? 6.288 14.365 -14.432 1.00 56.25 189 ILE A C 1
ATOM 1498 O O . ILE A 1 189 ? 6.595 14.043 -15.574 1.00 56.25 189 ILE A O 1
ATOM 1502 N N . GLY A 1 190 ? 6.002 13.446 -13.503 1.00 63.72 190 GLY A N 1
ATOM 1503 C CA . GLY A 1 190 ? 6.099 11.998 -13.721 1.00 63.72 190 GLY A CA 1
ATOM 1504 C C . GLY A 1 190 ? 5.036 11.464 -14.684 1.00 63.72 190 GLY A C 1
ATOM 1505 O O . GLY A 1 190 ? 5.359 10.711 -15.597 1.00 63.72 190 GLY A O 1
ATOM 1506 N N . ARG A 1 191 ? 3.778 11.915 -14.562 1.00 62.16 191 ARG A N 1
ATOM 1507 C CA . ARG A 1 191 ? 2.703 11.538 -15.504 1.00 62.16 191 ARG A CA 1
ATOM 1508 C C . ARG A 1 191 ? 3.009 11.976 -16.936 1.00 62.16 191 ARG A C 1
ATOM 1510 O O . ARG A 1 191 ? 2.830 11.194 -17.864 1.00 62.16 191 ARG A O 1
ATOM 1517 N N . LYS A 1 192 ? 3.505 13.205 -17.115 1.00 67.25 192 LYS A N 1
ATOM 1518 C CA . LYS A 1 192 ? 3.920 13.715 -18.430 1.00 67.25 192 LYS A CA 1
ATOM 1519 C C . LYS A 1 192 ? 5.132 12.960 -18.977 1.00 67.25 192 LYS A C 1
ATOM 1521 O O . LYS A 1 192 ? 5.140 12.634 -20.156 1.00 67.25 192 LYS A O 1
ATOM 1526 N N . ALA A 1 193 ? 6.107 12.633 -18.129 1.00 73.62 193 ALA A N 1
ATOM 1527 C CA . ALA A 1 193 ? 7.278 11.855 -18.525 1.00 73.62 193 ALA A CA 1
ATOM 1528 C C . ALA A 1 193 ? 6.909 10.431 -18.971 1.00 73.62 193 ALA A C 1
ATOM 1530 O O . ALA A 1 193 ? 7.400 9.973 -19.995 1.00 73.62 193 ALA A O 1
ATOM 1531 N N . VAL A 1 194 ? 5.998 9.756 -18.260 1.00 77.44 194 VAL A N 1
ATOM 1532 C CA . VAL A 1 194 ? 5.506 8.419 -18.639 1.00 77.44 194 VAL A CA 1
ATOM 1533 C C . VAL A 1 194 ? 4.728 8.465 -19.954 1.00 77.44 194 VAL A C 1
ATOM 1535 O O . VAL A 1 194 ? 4.956 7.622 -20.818 1.00 77.44 194 VAL A O 1
ATOM 1538 N N . LEU A 1 195 ? 3.855 9.463 -20.144 1.00 80.06 195 LEU A N 1
ATOM 1539 C CA . LEU A 1 195 ? 3.147 9.658 -21.414 1.00 80.06 195 LEU A CA 1
ATOM 1540 C C . LEU A 1 195 ? 4.118 9.936 -22.568 1.00 80.06 195 LEU A C 1
ATOM 1542 O O . LEU A 1 195 ? 3.973 9.352 -23.637 1.00 80.06 195 LEU A O 1
ATOM 1546 N N . ALA A 1 196 ? 5.130 10.777 -22.345 1.00 82.19 196 ALA A N 1
ATOM 1547 C CA . ALA A 1 196 ? 6.155 11.070 -23.341 1.00 82.19 196 ALA A CA 1
ATOM 1548 C C . ALA A 1 196 ? 6.977 9.823 -23.699 1.00 82.19 196 ALA A C 1
ATOM 1550 O O . ALA A 1 196 ? 7.189 9.557 -24.878 1.00 82.19 196 ALA A O 1
ATOM 1551 N N . LEU A 1 197 ? 7.380 9.020 -22.707 1.00 85.44 197 LEU A N 1
ATOM 1552 C CA . LEU A 1 197 ? 8.082 7.756 -22.944 1.00 85.44 197 LEU A CA 1
ATOM 1553 C C . LEU A 1 197 ? 7.211 6.747 -23.703 1.00 85.44 197 LEU A C 1
ATOM 1555 O O . LEU A 1 197 ? 7.716 6.048 -24.575 1.00 85.44 197 LEU A O 1
ATOM 1559 N N . GLY A 1 198 ? 5.916 6.673 -23.379 1.00 83.81 198 GLY A N 1
ATOM 1560 C CA . GLY A 1 198 ? 4.957 5.802 -24.060 1.00 83.81 198 GLY A CA 1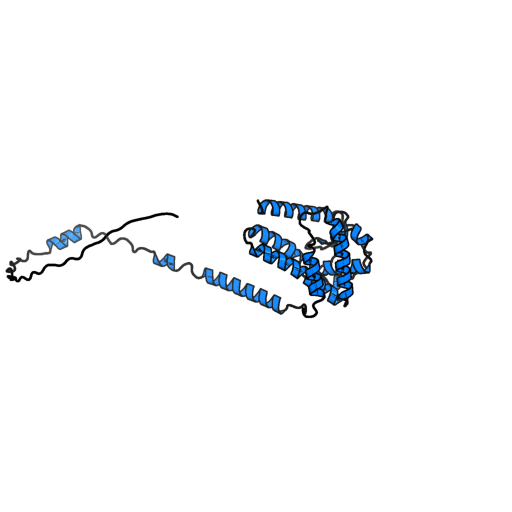
ATOM 1561 C C . GLY A 1 198 ? 4.725 6.204 -25.517 1.00 83.81 198 GLY A C 1
ATOM 1562 O O . GLY A 1 198 ? 4.700 5.352 -26.399 1.00 83.81 198 GLY A O 1
ATOM 1563 N N . LEU A 1 199 ? 4.620 7.506 -25.791 1.00 88.69 199 LEU A N 1
ATOM 1564 C CA . LEU A 1 199 ? 4.544 8.023 -27.159 1.00 88.69 199 LEU A CA 1
ATOM 1565 C C . LEU A 1 199 ? 5.840 7.751 -27.932 1.00 88.69 199 LEU A C 1
ATOM 1567 O O . LEU A 1 199 ? 5.786 7.351 -29.093 1.00 88.69 199 LEU A O 1
ATOM 1571 N N . LEU A 1 200 ? 6.998 7.911 -27.285 1.00 90.56 200 LEU A N 1
ATOM 1572 C CA . LEU A 1 200 ? 8.303 7.650 -27.890 1.00 90.56 200 LEU A CA 1
ATOM 1573 C C . LEU A 1 200 ? 8.494 6.163 -28.221 1.00 90.56 200 LEU A C 1
ATOM 1575 O O . LEU A 1 200 ? 8.974 5.834 -29.303 1.00 90.56 200 LEU A O 1
ATOM 1579 N N . SER A 1 201 ? 8.097 5.258 -27.323 1.00 85.19 201 SER A N 1
ATOM 1580 C CA . SER A 1 201 ? 8.188 3.817 -27.564 1.00 85.19 201 SER A CA 1
ATOM 1581 C C . SER A 1 201 ? 7.218 3.361 -28.654 1.00 85.19 201 SER A C 1
ATOM 1583 O O . SER A 1 201 ? 7.613 2.587 -29.522 1.00 85.19 201 SER A O 1
ATOM 1585 N N . MET A 1 202 ? 5.990 3.893 -28.686 1.00 86.62 202 MET A N 1
ATOM 1586 C CA . MET A 1 202 ? 5.052 3.654 -29.787 1.00 86.62 202 MET A CA 1
ATOM 1587 C C . MET A 1 202 ? 5.596 4.147 -31.131 1.00 86.62 202 MET A C 1
ATOM 1589 O O . MET A 1 202 ? 5.497 3.428 -32.123 1.00 86.62 202 MET A O 1
ATOM 1593 N N . ALA A 1 203 ? 6.199 5.338 -31.167 1.00 86.69 203 ALA A N 1
ATOM 1594 C CA . ALA A 1 203 ? 6.825 5.871 -32.373 1.00 86.69 203 ALA A CA 1
ATOM 1595 C C . ALA A 1 203 ? 8.005 4.999 -32.834 1.00 86.69 203 ALA A C 1
ATOM 1597 O O . ALA A 1 203 ? 8.111 4.696 -34.018 1.00 86.69 203 ALA A O 1
ATOM 1598 N N . ALA A 1 204 ? 8.848 4.530 -31.910 1.00 85.88 204 ALA A N 1
ATOM 1599 C CA . ALA A 1 204 ? 9.962 3.636 -32.227 1.00 85.88 204 ALA A CA 1
ATOM 1600 C C . ALA A 1 204 ? 9.486 2.286 -32.793 1.00 85.88 204 ALA A C 1
ATOM 1602 O O . ALA A 1 204 ? 10.042 1.805 -33.777 1.00 85.88 204 ALA A O 1
ATOM 1603 N N . VAL A 1 205 ? 8.429 1.699 -32.218 1.00 85.75 205 VAL A N 1
ATOM 1604 C CA . VAL A 1 205 ? 7.813 0.469 -32.746 1.00 85.75 205 VAL A CA 1
ATOM 1605 C C . VAL A 1 205 ? 7.223 0.710 -34.134 1.00 85.75 205 VAL A C 1
ATOM 1607 O O . VAL A 1 205 ? 7.433 -0.112 -35.017 1.00 85.75 205 VAL A O 1
ATOM 1610 N N . ALA A 1 206 ? 6.527 1.830 -34.349 1.00 82.62 206 ALA A N 1
ATOM 1611 C CA . ALA A 1 206 ? 5.955 2.173 -35.649 1.00 82.62 206 ALA A CA 1
ATOM 1612 C C . ALA A 1 206 ? 7.037 2.341 -36.727 1.00 82.62 206 ALA A C 1
ATOM 1614 O O . ALA A 1 206 ? 6.886 1.800 -37.817 1.00 82.62 206 ALA A O 1
ATOM 1615 N N . LEU A 1 207 ? 8.146 3.018 -36.410 1.00 82.44 207 LEU A N 1
ATOM 1616 C CA . LEU A 1 207 ? 9.285 3.177 -37.321 1.00 82.44 207 LEU A CA 1
ATOM 1617 C C . LEU A 1 207 ? 9.979 1.840 -37.617 1.00 82.44 207 LEU A C 1
ATOM 1619 O O . LEU A 1 207 ? 10.336 1.585 -38.761 1.00 82.44 207 LEU A O 1
ATOM 1623 N N . ALA A 1 208 ? 10.091 0.943 -36.634 1.00 75.38 208 ALA A N 1
ATOM 1624 C CA . ALA A 1 208 ? 10.674 -0.386 -36.834 1.00 75.38 208 ALA A CA 1
ATOM 1625 C C . ALA A 1 208 ? 9.840 -1.302 -37.759 1.00 75.38 208 ALA A C 1
ATOM 1627 O O . ALA A 1 208 ? 10.376 -2.266 -38.299 1.00 75.38 208 ALA A O 1
ATOM 1628 N N . GLN A 1 209 ? 8.546 -1.016 -37.964 1.00 73.88 209 GLN A N 1
ATOM 1629 C CA . GLN A 1 209 ? 7.703 -1.729 -38.938 1.00 73.88 209 GLN A CA 1
ATOM 1630 C C . GLN A 1 209 ? 7.886 -1.219 -40.381 1.00 73.88 209 GLN A C 1
ATOM 1632 O O . GLN A 1 209 ? 7.392 -1.853 -41.311 1.00 73.88 209 GLN A O 1
ATOM 1637 N N . VAL A 1 210 ? 8.573 -0.089 -40.591 1.00 68.81 210 VAL A N 1
ATOM 1638 C CA . VAL A 1 210 ? 8.710 0.543 -41.918 1.00 68.81 210 VAL A CA 1
ATOM 1639 C C . VAL A 1 210 ? 9.840 -0.082 -42.758 1.00 68.81 210 VAL A C 1
ATOM 1641 O O . VAL A 1 210 ? 9.792 0.001 -43.982 1.00 68.81 210 VAL A O 1
ATOM 1644 N N . ASP A 1 211 ? 10.782 -0.819 -42.157 1.00 56.00 211 ASP A N 1
ATOM 1645 C CA . ASP A 1 211 ? 11.969 -1.356 -42.857 1.00 56.00 211 ASP A CA 1
ATOM 1646 C C . ASP A 1 211 ? 11.870 -2.824 -43.339 1.00 56.00 211 ASP A C 1
ATOM 1648 O O . ASP A 1 211 ? 12.881 -3.452 -43.658 1.00 56.00 211 ASP A O 1
ATOM 1652 N N . ILE A 1 212 ? 10.667 -3.400 -43.458 1.00 57.22 212 ILE A N 1
ATOM 1653 C CA . ILE A 1 212 ? 10.479 -4.772 -43.982 1.00 57.22 212 ILE A CA 1
ATOM 1654 C C . ILE A 1 212 ? 9.465 -4.777 -45.143 1.00 57.22 212 ILE A C 1
ATOM 1656 O O . ILE A 1 212 ? 8.356 -5.280 -44.986 1.00 57.22 212 ILE A O 1
ATOM 1660 N N . PRO A 1 213 ? 9.773 -4.162 -46.307 1.00 48.91 213 PRO A N 1
ATOM 1661 C CA . PRO A 1 213 ? 9.630 -4.944 -47.547 1.00 48.91 213 PRO A CA 1
ATOM 1662 C C . PRO A 1 213 ? 10.568 -4.547 -48.711 1.00 48.91 213 PRO A C 1
ATOM 1664 O O . PRO A 1 213 ? 10.291 -4.918 -49.848 1.00 48.91 213 PRO A O 1
ATOM 1667 N N . VAL A 1 214 ? 11.671 -3.816 -48.501 1.00 49.41 214 VAL A N 1
ATOM 1668 C CA . VAL A 1 214 ? 12.512 -3.364 -49.642 1.00 49.41 214 VAL A CA 1
ATOM 1669 C C . VAL A 1 214 ? 13.617 -4.363 -50.027 1.00 49.41 214 VAL A C 1
ATOM 1671 O O . VAL A 1 214 ? 13.949 -4.474 -51.205 1.00 49.41 214 VAL A O 1
ATOM 1674 N N . LEU A 1 215 ? 14.130 -5.184 -49.101 1.00 48.62 215 LEU A N 1
ATOM 1675 C CA . LEU A 1 215 ? 15.149 -6.193 -49.449 1.00 48.62 215 LEU A CA 1
ATOM 1676 C C . LEU A 1 215 ? 14.589 -7.454 -50.132 1.00 48.62 215 LEU A C 1
ATOM 1678 O O . LEU A 1 215 ? 15.329 -8.133 -50.839 1.00 48.62 215 LEU A O 1
ATOM 1682 N N . ALA A 1 216 ? 13.298 -7.766 -49.980 1.00 47.16 216 ALA A N 1
ATOM 1683 C CA . ALA A 1 216 ? 12.690 -8.922 -50.650 1.00 47.16 216 ALA A CA 1
ATOM 1684 C C . ALA A 1 216 ? 12.543 -8.709 -52.171 1.00 47.16 216 ALA A C 1
ATOM 1686 O O . ALA A 1 216 ? 12.605 -9.668 -52.938 1.00 47.16 216 ALA A O 1
ATOM 1687 N N . ALA A 1 217 ? 12.411 -7.453 -52.615 1.00 50.50 217 ALA A N 1
ATOM 1688 C CA . ALA A 1 217 ? 12.313 -7.097 -54.030 1.00 50.50 217 ALA A CA 1
ATOM 1689 C C . ALA A 1 217 ? 13.668 -7.135 -54.764 1.00 50.50 217 ALA A C 1
ATOM 1691 O O . ALA A 1 217 ? 13.700 -7.297 -55.980 1.00 50.50 217 ALA A O 1
ATOM 1692 N N . ALA A 1 218 ? 14.791 -7.035 -54.045 1.00 51.09 218 ALA A N 1
ATOM 1693 C CA . ALA A 1 218 ? 16.127 -7.033 -54.646 1.00 51.09 218 ALA A CA 1
ATOM 1694 C C . ALA A 1 218 ? 16.644 -8.438 -55.023 1.00 51.09 218 ALA A C 1
ATOM 1696 O O . ALA A 1 218 ? 17.648 -8.552 -55.724 1.00 51.09 218 ALA A O 1
ATOM 1697 N N . CYS A 1 219 ? 15.960 -9.508 -54.599 1.00 45.03 219 CYS A N 1
ATOM 1698 C CA . CYS A 1 219 ? 16.384 -10.894 -54.833 1.00 45.03 219 CYS A CA 1
ATOM 1699 C C . CYS A 1 219 ? 15.638 -11.612 -55.970 1.00 45.03 219 CYS A C 1
ATOM 1701 O O . CYS A 1 219 ? 15.796 -12.826 -56.120 1.00 45.03 219 CYS A O 1
ATOM 1703 N N . THR A 1 220 ? 14.858 -10.920 -56.812 1.00 51.62 220 THR A N 1
ATOM 1704 C CA . THR A 1 220 ? 14.354 -11.555 -58.039 1.00 51.62 220 THR A CA 1
ATOM 1705 C C . THR A 1 220 ? 15.501 -11.722 -59.035 1.00 51.62 220 THR A C 1
ATOM 1707 O O . THR A 1 220 ? 15.818 -10.826 -59.815 1.00 51.62 220 THR A O 1
ATOM 1710 N N . VAL A 1 221 ? 16.139 -12.889 -58.976 1.00 53.19 221 VAL A N 1
ATOM 1711 C CA . VAL A 1 221 ? 17.068 -13.417 -59.980 1.00 53.19 221 VAL A CA 1
ATOM 1712 C C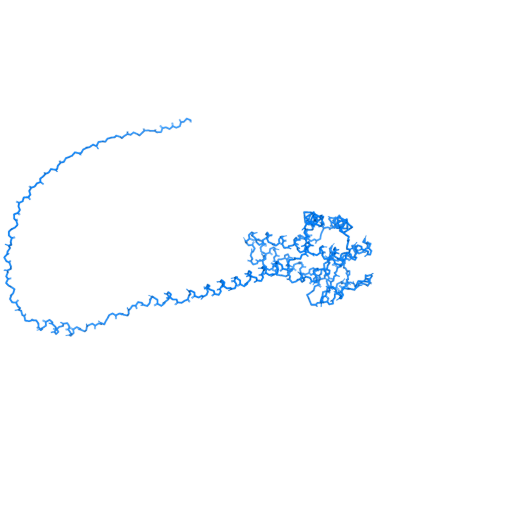 . VAL A 1 221 ? 16.466 -13.206 -61.380 1.00 53.19 221 VAL A C 1
ATOM 1714 O O . VAL A 1 221 ? 15.326 -13.626 -61.601 1.00 53.19 221 VAL A O 1
ATOM 1717 N N . PRO A 1 222 ? 17.168 -12.571 -62.340 1.00 54.34 222 PRO A N 1
ATOM 1718 C CA . PRO A 1 222 ? 16.632 -12.411 -63.683 1.00 54.34 222 PRO A CA 1
ATOM 1719 C C . PRO A 1 222 ? 16.438 -13.783 -64.336 1.00 54.34 222 PRO A C 1
ATOM 1721 O O . PRO A 1 222 ? 17.289 -14.672 -64.258 1.00 54.34 222 PRO A O 1
ATOM 1724 N N . ALA A 1 223 ? 15.276 -13.944 -64.963 1.00 56.72 223 ALA A N 1
ATOM 1725 C CA . ALA A 1 223 ? 14.846 -15.164 -65.620 1.00 56.72 223 ALA A CA 1
ATOM 1726 C C . ALA A 1 223 ? 15.851 -15.651 -66.684 1.00 56.72 223 ALA A C 1
ATOM 1728 O O . ALA A 1 223 ? 16.410 -14.873 -67.455 1.00 56.72 223 ALA A O 1
ATOM 1729 N N . LYS A 1 224 ? 16.024 -16.978 -66.703 1.00 46.84 224 LYS A N 1
ATOM 1730 C CA . LYS A 1 224 ? 16.713 -17.841 -67.679 1.00 46.84 224 LYS A CA 1
ATOM 1731 C C . LYS A 1 224 ? 16.894 -17.206 -69.079 1.00 46.84 224 LYS A C 1
ATOM 1733 O O . LYS A 1 224 ? 15.891 -16.830 -69.688 1.00 46.84 224 LYS A O 1
ATOM 1738 N N . PRO A 1 225 ? 18.121 -17.154 -69.643 1.00 57.66 225 PRO A N 1
ATOM 1739 C CA . PRO A 1 225 ? 18.332 -16.586 -70.972 1.00 57.66 225 PRO A CA 1
ATOM 1740 C C . PRO A 1 225 ? 17.591 -17.402 -72.047 1.00 57.66 225 PRO A C 1
ATOM 1742 O O . PRO A 1 225 ? 17.433 -18.622 -71.899 1.00 57.66 225 PRO A O 1
ATOM 1745 N N . PRO A 1 226 ? 17.130 -16.757 -73.136 1.00 60.19 226 PRO A N 1
ATOM 1746 C CA . PRO A 1 226 ? 16.381 -17.432 -74.184 1.00 60.19 226 PRO A CA 1
ATOM 1747 C C . PRO A 1 226 ? 17.251 -18.510 -74.834 1.00 60.19 226 PRO A C 1
ATOM 1749 O O . PRO A 1 226 ? 18.381 -18.260 -75.254 1.00 60.19 226 PRO A O 1
ATOM 1752 N N . ILE A 1 227 ? 16.710 -19.724 -74.928 1.00 58.16 227 ILE A N 1
ATOM 1753 C CA . ILE A 1 227 ? 17.342 -20.836 -75.638 1.00 58.16 227 ILE A CA 1
ATOM 1754 C C . ILE A 1 227 ? 17.410 -20.443 -77.117 1.00 58.16 227 ILE A C 1
ATOM 1756 O O . ILE A 1 227 ? 16.400 -20.441 -77.820 1.00 58.16 227 ILE A O 1
ATOM 1760 N N . VAL A 1 228 ? 18.601 -20.083 -77.597 1.00 61.56 228 VAL A N 1
ATOM 1761 C CA . VAL A 1 228 ? 18.848 -19.870 -79.025 1.00 61.56 228 VAL A CA 1
ATOM 1762 C C . VAL A 1 228 ? 18.670 -21.217 -79.724 1.00 61.56 228 VAL A C 1
ATOM 1764 O O . VAL A 1 228 ? 19.391 -22.175 -79.445 1.00 61.56 228 VAL A O 1
ATOM 1767 N N . SER A 1 229 ? 17.679 -21.319 -80.613 1.00 64.69 229 SER A N 1
ATOM 1768 C CA . SER A 1 229 ? 17.396 -22.560 -81.332 1.00 64.69 229 SER A CA 1
ATOM 1769 C C . SER A 1 229 ? 18.593 -22.972 -82.196 1.00 64.69 229 SER A C 1
ATOM 1771 O O . SER A 1 229 ? 19.227 -22.149 -82.862 1.00 64.69 229 SER A O 1
ATOM 1773 N N . ARG A 1 230 ? 18.890 -24.279 -82.220 1.00 57.84 230 ARG A N 1
ATOM 1774 C CA . ARG A 1 230 ? 20.016 -24.879 -82.966 1.00 57.84 230 ARG A CA 1
ATOM 1775 C C . ARG A 1 230 ? 20.032 -24.475 -84.452 1.00 57.84 230 ARG A C 1
ATOM 1777 O O . ARG A 1 230 ? 21.095 -24.389 -85.060 1.00 57.84 230 ARG A O 1
ATOM 1784 N N . GLN A 1 231 ? 18.861 -24.167 -85.016 1.00 59.62 231 GLN A N 1
ATOM 1785 C CA . GLN A 1 231 ? 18.691 -23.687 -86.391 1.00 59.62 231 GLN A CA 1
ATOM 1786 C C . GLN A 1 231 ? 19.296 -22.294 -86.635 1.00 59.62 231 GLN A C 1
ATOM 1788 O O . GLN A 1 231 ? 19.871 -22.078 -87.699 1.00 59.62 231 GLN A O 1
ATOM 1793 N N . ARG A 1 232 ? 19.243 -21.367 -85.665 1.00 59.12 232 ARG A N 1
ATOM 1794 C CA . ARG A 1 232 ? 19.862 -20.034 -85.809 1.00 59.12 232 ARG A CA 1
ATOM 1795 C C . ARG A 1 232 ? 21.386 -20.099 -85.792 1.00 59.12 232 ARG A C 1
ATOM 1797 O O . ARG A 1 232 ? 22.026 -19.401 -86.569 1.00 59.12 232 ARG A O 1
ATOM 1804 N N . VAL A 1 233 ? 21.961 -20.976 -84.970 1.00 60.44 233 VAL A N 1
ATOM 1805 C CA . VAL A 1 233 ? 23.419 -21.175 -84.912 1.00 60.44 233 VAL A CA 1
ATOM 1806 C C . VAL A 1 233 ? 23.939 -21.779 -86.222 1.00 60.44 233 VAL A C 1
ATOM 1808 O O . VAL A 1 233 ? 24.932 -21.308 -86.769 1.00 60.44 233 VAL A O 1
ATOM 1811 N N . LEU A 1 234 ? 23.230 -22.764 -86.784 1.00 59.31 234 LEU A N 1
ATOM 1812 C CA . LEU A 1 234 ? 23.608 -23.389 -88.058 1.00 59.31 234 LEU A CA 1
ATOM 1813 C C . LEU A 1 234 ? 23.463 -22.447 -89.265 1.00 59.31 234 LEU A C 1
ATOM 1815 O O . LEU A 1 234 ? 24.259 -22.536 -90.198 1.00 59.31 234 LEU A O 1
ATOM 1819 N N . ALA A 1 235 ? 22.490 -21.530 -89.245 1.00 61.34 235 ALA A N 1
ATOM 1820 C CA . ALA A 1 235 ? 22.319 -20.534 -90.302 1.00 61.34 235 ALA A CA 1
ATOM 1821 C C . ALA A 1 235 ? 23.468 -19.510 -90.333 1.00 61.34 235 ALA A C 1
ATOM 1823 O O . ALA A 1 235 ? 23.947 -19.167 -91.410 1.00 61.34 235 ALA A O 1
ATOM 1824 N N . VAL A 1 236 ? 23.956 -19.078 -89.164 1.00 60.16 236 VAL A N 1
ATOM 1825 C CA . VAL A 1 236 ? 25.093 -18.147 -89.068 1.00 60.16 236 VAL A CA 1
ATOM 1826 C C . VAL A 1 236 ? 26.394 -18.814 -89.519 1.00 60.16 236 VAL A C 1
ATOM 1828 O O . VAL A 1 236 ? 27.156 -18.210 -90.266 1.00 60.16 236 VAL A O 1
ATOM 1831 N N . ILE A 1 237 ? 26.626 -20.078 -89.150 1.00 59.88 237 ILE A N 1
ATOM 1832 C CA . ILE A 1 237 ? 27.846 -20.806 -89.544 1.00 59.88 237 ILE A CA 1
ATOM 1833 C C . ILE A 1 237 ? 27.893 -21.058 -91.062 1.00 59.88 237 ILE A C 1
ATOM 1835 O O . ILE A 1 237 ? 28.966 -21.002 -91.655 1.00 59.88 237 ILE A O 1
ATOM 1839 N N . ARG A 1 238 ? 26.746 -21.278 -91.721 1.00 58.00 238 ARG A N 1
ATOM 1840 C CA . ARG A 1 238 ? 26.683 -21.429 -93.189 1.00 58.00 238 ARG A CA 1
ATOM 1841 C C . ARG A 1 238 ? 26.860 -20.122 -93.967 1.00 58.00 238 ARG A C 1
ATOM 1843 O O . ARG A 1 238 ? 27.148 -20.186 -95.157 1.00 58.00 238 ARG A O 1
ATOM 1850 N N . ALA A 1 239 ? 26.677 -18.969 -93.328 1.00 59.84 239 ALA A N 1
ATOM 1851 C CA . ALA A 1 239 ? 26.725 -17.666 -93.990 1.00 59.84 239 ALA A CA 1
ATOM 1852 C C . ALA A 1 239 ? 28.128 -17.030 -94.018 1.00 59.84 239 ALA A C 1
ATOM 1854 O O . ALA A 1 239 ? 28.289 -15.957 -94.594 1.00 59.84 239 ALA A O 1
ATOM 1855 N N . VAL A 1 240 ? 29.143 -17.667 -93.422 1.00 53.88 240 VAL A N 1
ATOM 1856 C CA . VAL A 1 240 ? 30.522 -17.155 -93.423 1.00 53.88 240 VAL A CA 1
ATOM 1857 C C . VAL A 1 240 ? 31.308 -17.795 -94.577 1.00 53.88 240 VAL A C 1
ATOM 1859 O O . VAL A 1 240 ? 31.610 -18.988 -94.508 1.00 53.88 240 VAL A O 1
ATOM 1862 N N . PRO A 1 241 ? 31.654 -17.054 -95.648 1.00 60.72 241 PRO A N 1
ATOM 1863 C CA . PRO A 1 241 ? 32.544 -17.570 -96.684 1.00 60.72 241 PRO A CA 1
ATOM 1864 C C . PRO A 1 241 ? 33.967 -17.748 -96.121 1.00 60.72 241 PRO A C 1
ATOM 1866 O O . PRO A 1 241 ? 34.402 -16.934 -95.299 1.00 60.72 241 PRO A O 1
ATOM 1869 N N . PRO A 1 242 ? 34.723 -18.778 -96.547 1.00 56.97 242 PRO A N 1
ATOM 1870 C CA . PRO A 1 242 ? 36.084 -18.994 -96.072 1.00 56.97 242 PRO A CA 1
ATOM 1871 C C . PRO A 1 242 ? 36.997 -17.884 -96.606 1.00 56.97 242 PRO A C 1
ATOM 1873 O O . PRO A 1 242 ? 37.461 -17.924 -97.744 1.00 56.97 242 PRO A O 1
ATOM 1876 N N . ALA A 1 243 ? 37.252 -16.866 -95.786 1.00 54.09 243 ALA A N 1
ATOM 1877 C CA . ALA A 1 243 ? 38.282 -15.883 -96.073 1.00 54.09 243 ALA A CA 1
ATOM 1878 C C . ALA A 1 243 ? 39.658 -16.546 -95.906 1.00 54.09 243 ALA A C 1
ATOM 1880 O O . ALA A 1 243 ? 39.987 -17.075 -94.843 1.00 54.09 243 ALA A O 1
ATOM 1881 N N . ALA A 1 244 ? 40.450 -16.526 -96.979 1.00 50.62 244 ALA A N 1
ATOM 1882 C CA . ALA A 1 244 ? 41.817 -17.022 -97.019 1.00 50.62 244 ALA A CA 1
ATOM 1883 C C . ALA A 1 244 ? 42.680 -16.333 -95.947 1.00 50.62 244 ALA A C 1
ATOM 1885 O O . ALA A 1 244 ? 43.040 -15.161 -96.069 1.00 50.62 244 ALA A O 1
ATOM 1886 N N . VAL A 1 245 ? 43.023 -17.072 -94.893 1.00 51.56 245 VAL A N 1
ATOM 1887 C CA . VAL A 1 245 ? 43.963 -16.620 -93.865 1.00 51.56 245 VAL A CA 1
ATOM 1888 C C . VAL A 1 245 ? 45.369 -16.656 -94.469 1.00 51.56 245 VAL A C 1
ATOM 1890 O O . VAL A 1 245 ? 45.924 -17.727 -94.709 1.00 51.56 245 VAL A O 1
ATOM 1893 N N . LYS A 1 246 ? 45.953 -15.484 -94.745 1.00 41.81 246 LYS A N 1
ATOM 1894 C CA . LYS A 1 246 ? 47.383 -15.375 -95.070 1.00 41.81 246 LYS A CA 1
ATOM 1895 C C . LYS A 1 246 ? 48.206 -15.595 -93.791 1.00 41.81 246 LYS A C 1
ATOM 1897 O O . LYS A 1 246 ? 47.875 -14.991 -92.770 1.00 41.81 246 LYS A O 1
ATOM 1902 N N . PRO A 1 247 ? 49.281 -16.401 -93.821 1.00 49.12 247 PRO A N 1
ATOM 1903 C CA . PRO A 1 247 ? 50.130 -16.593 -92.653 1.00 49.12 247 PRO A CA 1
ATOM 1904 C C . PRO A 1 247 ? 50.863 -15.290 -92.311 1.00 49.12 247 PRO A C 1
ATOM 1906 O O . PRO A 1 247 ? 51.555 -14.707 -93.148 1.00 49.12 247 PRO A O 1
ATOM 1909 N N . VAL A 1 248 ? 50.705 -14.828 -91.069 1.00 50.44 248 VAL A N 1
ATOM 1910 C CA . VAL A 1 248 ? 51.479 -13.714 -90.511 1.00 50.44 248 VAL A CA 1
ATOM 1911 C C . VAL A 1 248 ? 52.909 -14.197 -90.268 1.00 50.44 248 VAL A C 1
ATOM 1913 O O . VAL A 1 248 ? 53.143 -15.213 -89.617 1.00 50.44 248 VAL A O 1
ATOM 1916 N N . ARG A 1 249 ? 53.868 -13.467 -90.840 1.00 40.09 249 ARG A N 1
ATOM 1917 C CA . ARG A 1 249 ? 55.309 -13.719 -90.752 1.00 40.09 249 ARG A CA 1
ATOM 1918 C C . ARG A 1 249 ? 55.768 -13.509 -89.304 1.00 40.09 249 ARG A C 1
ATOM 1920 O O . ARG A 1 249 ? 55.522 -12.449 -88.734 1.00 40.09 249 ARG A O 1
ATOM 1927 N N . ALA A 1 250 ? 56.420 -14.513 -88.724 1.00 47.25 250 ALA A N 1
ATOM 1928 C CA . ALA A 1 250 ? 56.971 -14.451 -87.374 1.00 47.25 250 ALA A CA 1
ATOM 1929 C C . ALA A 1 250 ? 58.005 -13.318 -87.261 1.00 47.25 250 ALA A C 1
ATOM 1931 O O . ALA A 1 250 ? 58.990 -13.293 -88.001 1.00 47.25 250 ALA A O 1
ATOM 1932 N N . VAL A 1 251 ? 57.772 -12.380 -86.341 1.00 48.12 251 VAL A N 1
ATOM 1933 C CA . VAL A 1 251 ? 58.752 -11.357 -85.963 1.00 48.12 251 VAL A CA 1
ATOM 1934 C C . VAL A 1 251 ? 59.711 -11.968 -84.947 1.00 48.12 251 VAL A C 1
ATOM 1936 O O . VAL A 1 251 ? 59.308 -12.521 -83.927 1.00 48.12 251 VAL A O 1
ATOM 1939 N N . HIS A 1 252 ? 60.991 -11.888 -85.287 1.00 40.78 252 HIS A N 1
ATOM 1940 C CA . HIS A 1 252 ? 62.131 -12.367 -84.524 1.00 40.78 252 HIS A CA 1
ATOM 1941 C C . HIS A 1 252 ? 62.324 -11.481 -83.280 1.00 40.78 252 HIS A C 1
ATOM 1943 O O . HIS A 1 252 ? 62.583 -10.287 -83.412 1.00 40.78 252 HIS A O 1
ATOM 1949 N N . VAL A 1 253 ? 62.191 -12.053 -82.081 1.00 47.31 253 VAL A N 1
ATOM 1950 C CA . VAL A 1 253 ? 62.543 -11.394 -80.813 1.00 47.31 253 VAL A CA 1
ATOM 1951 C C . VAL A 1 253 ? 63.920 -11.908 -80.392 1.00 47.31 253 VAL A C 1
ATOM 1953 O O . VAL A 1 253 ? 64.041 -13.023 -79.890 1.00 47.31 253 VAL A O 1
ATOM 1956 N N . GLY A 1 254 ? 64.965 -11.109 -80.625 1.00 39.91 254 GLY A N 1
ATOM 1957 C CA . GLY A 1 254 ? 66.206 -11.198 -79.844 1.00 39.91 254 GLY A CA 1
ATOM 1958 C C . GLY A 1 254 ? 65.940 -10.607 -78.451 1.00 39.91 254 GLY A C 1
ATOM 1959 O O . GLY A 1 254 ? 65.174 -9.660 -78.331 1.00 39.91 254 GLY A O 1
ATOM 1960 N N . GLY A 1 255 ? 66.456 -11.114 -77.337 1.00 38.66 255 GLY A N 1
ATOM 1961 C CA . GLY A 1 255 ? 67.672 -11.893 -77.147 1.00 38.66 255 GLY A CA 1
ATOM 1962 C C . GLY A 1 255 ? 68.636 -11.077 -76.280 1.00 38.66 255 GLY A C 1
ATOM 1963 O O . GLY A 1 255 ? 69.492 -10.385 -76.813 1.00 38.66 255 GLY A O 1
ATOM 1964 N N . GLY A 1 256 ? 68.469 -11.142 -74.956 1.00 39.47 256 GLY A N 1
ATOM 1965 C CA . GLY A 1 256 ? 69.372 -10.575 -73.942 1.00 39.47 256 GLY A CA 1
ATOM 1966 C C . GLY A 1 256 ? 68.642 -10.505 -72.593 1.00 39.47 256 GLY A C 1
ATOM 1967 O O . GLY A 1 256 ? 67.625 -9.836 -72.500 1.00 39.47 256 GLY A O 1
ATOM 1968 N N . GLY A 1 257 ? 68.989 -11.219 -71.522 1.00 38.22 257 GLY A N 1
ATOM 1969 C CA . GLY A 1 257 ? 70.266 -11.816 -71.139 1.00 38.22 257 GLY A CA 1
ATOM 1970 C C . GLY A 1 257 ? 70.865 -10.998 -69.991 1.00 38.22 257 GLY A C 1
ATOM 1971 O O . GLY A 1 257 ? 71.584 -10.044 -70.252 1.00 38.22 257 GLY A O 1
ATOM 1972 N N . GLY A 1 258 ? 70.562 -11.350 -68.735 1.00 39.78 258 GLY A N 1
ATOM 1973 C CA . GLY A 1 258 ? 71.111 -10.680 -67.548 1.00 39.78 258 GLY A CA 1
ATOM 1974 C C . GLY A 1 258 ? 70.816 -11.437 -66.248 1.00 39.78 258 GLY A C 1
ATOM 1975 O O . GLY A 1 258 ? 69.683 -11.461 -65.787 1.00 39.78 258 GLY A O 1
ATOM 1976 N N . ARG A 1 259 ? 71.856 -12.088 -65.716 1.00 39.97 259 ARG A N 1
ATOM 1977 C CA . ARG A 1 259 ? 71.957 -12.928 -64.503 1.00 39.97 259 ARG A CA 1
ATOM 1978 C C . ARG A 1 259 ? 72.309 -12.102 -63.252 1.00 39.97 259 ARG A C 1
ATOM 1980 O O . ARG A 1 259 ? 72.912 -11.045 -63.388 1.00 39.97 259 ARG A O 1
ATOM 1987 N N . GLY A 1 260 ? 72.091 -12.692 -62.069 1.00 41.97 260 GLY A N 1
ATOM 1988 C CA . GLY A 1 260 ? 72.708 -12.325 -60.776 1.00 41.97 260 GLY A CA 1
ATOM 1989 C C . GLY A 1 260 ? 71.709 -12.520 -59.627 1.00 41.97 260 GLY A C 1
ATOM 1990 O O . GLY A 1 260 ? 70.828 -11.690 -59.472 1.00 41.97 260 GLY A O 1
ATOM 1991 N N . GLU A 1 261 ? 71.564 -13.673 -58.965 1.00 42.31 261 GLU A N 1
ATOM 1992 C CA . GLU A 1 261 ? 72.452 -14.388 -58.021 1.00 42.31 261 GLU A CA 1
ATOM 1993 C C . GLU A 1 261 ? 72.828 -13.641 -56.716 1.00 42.31 261 GLU A C 1
ATOM 1995 O O . GLU A 1 261 ? 73.534 -12.639 -56.743 1.00 42.31 261 GLU A O 1
ATOM 2000 N N . ASN A 1 262 ? 72.452 -14.293 -55.601 1.00 37.09 262 ASN A N 1
ATOM 2001 C CA . ASN A 1 262 ? 73.173 -14.487 -54.326 1.00 37.09 262 ASN A CA 1
ATOM 2002 C C . ASN A 1 262 ? 72.903 -13.643 -53.059 1.00 37.09 262 ASN A C 1
ATOM 2004 O O . ASN A 1 262 ? 72.992 -12.423 -53.048 1.00 37.09 262 ASN A O 1
ATOM 2008 N N . GLY A 1 263 ? 72.772 -14.397 -51.946 1.00 41.28 263 GLY A N 1
ATOM 2009 C CA . GLY A 1 263 ? 73.249 -14.062 -50.585 1.00 41.28 263 GLY A CA 1
ATOM 2010 C C . GLY A 1 263 ? 72.152 -14.059 -49.507 1.00 41.28 263 GLY A C 1
ATOM 2011 O O . GLY A 1 263 ? 71.392 -13.108 -49.451 1.00 41.28 263 GLY A O 1
ATOM 2012 N N . ARG A 1 264 ? 71.873 -15.148 -48.766 1.00 39.28 264 ARG A N 1
ATOM 2013 C CA . ARG A 1 264 ? 72.547 -15.732 -47.565 1.00 39.28 264 ARG A CA 1
ATOM 2014 C C . ARG A 1 264 ? 72.418 -14.939 -46.245 1.00 39.28 264 ARG A C 1
ATOM 2016 O O . ARG A 1 264 ? 72.749 -13.765 -46.198 1.00 39.28 264 ARG A O 1
ATOM 2023 N N . GLY A 1 265 ? 72.081 -15.684 -45.179 1.00 42.31 265 GLY A N 1
ATOM 2024 C CA . GLY A 1 265 ? 72.197 -15.367 -43.737 1.00 42.31 265 GLY A CA 1
ATOM 2025 C C . GLY A 1 265 ? 71.101 -16.108 -42.947 1.00 42.31 265 GLY A C 1
ATOM 2026 O O . GLY A 1 265 ? 69.965 -15.654 -42.962 1.0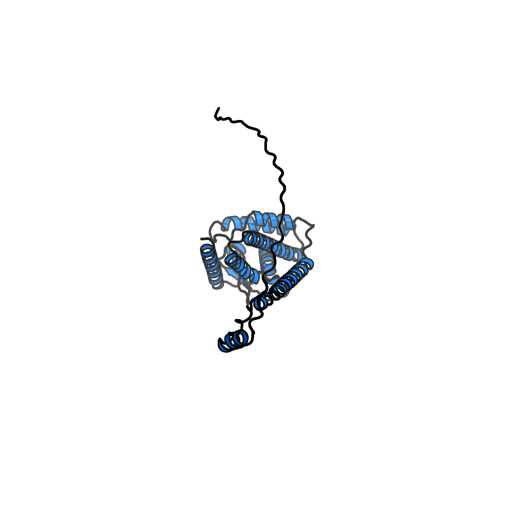0 42.31 265 GLY A O 1
ATOM 2027 N N . SER A 1 266 ? 71.246 -17.398 -42.599 1.00 45.19 266 SER A N 1
ATOM 2028 C CA . SER A 1 266 ? 71.938 -18.001 -41.425 1.00 45.19 266 SER A CA 1
ATOM 2029 C C . SER A 1 266 ? 71.335 -17.576 -40.067 1.00 45.19 266 SER A C 1
ATOM 2031 O O . SER A 1 266 ? 71.246 -16.385 -39.802 1.00 45.19 266 SER A O 1
ATOM 2033 N N . SER A 1 267 ? 70.745 -18.532 -39.319 1.00 43.41 267 SER A N 1
ATOM 2034 C CA . SER A 1 267 ? 71.255 -19.130 -38.045 1.00 43.41 267 SER A CA 1
ATOM 2035 C C . SER A 1 267 ? 70.890 -18.253 -36.826 1.00 43.41 267 SER A C 1
ATOM 2037 O O . SER A 1 267 ? 70.996 -17.041 -36.921 1.00 43.41 267 SER A O 1
ATOM 2039 N N . ASP A 1 268 ? 70.361 -18.688 -35.680 1.00 46.19 268 ASP A N 1
ATOM 2040 C CA . ASP A 1 268 ? 70.535 -19.876 -34.822 1.00 46.19 268 ASP A CA 1
ATOM 2041 C C . ASP A 1 268 ? 69.374 -19.869 -33.784 1.00 46.19 268 ASP A C 1
ATOM 2043 O O . ASP A 1 268 ? 68.886 -18.796 -33.432 1.00 46.19 268 ASP A O 1
ATOM 2047 N N . THR A 1 269 ? 68.683 -20.980 -33.495 1.00 42.84 269 THR A N 1
ATOM 2048 C CA . THR A 1 269 ? 68.885 -21.971 -32.402 1.00 42.84 269 THR A CA 1
ATOM 2049 C C . THR A 1 269 ? 68.896 -21.456 -30.954 1.00 42.84 269 THR A C 1
ATOM 2051 O O . THR A 1 269 ? 69.681 -20.578 -30.606 1.00 42.84 269 THR A O 1
ATOM 2054 N N . SER A 1 270 ? 68.045 -22.114 -30.143 1.00 48.09 270 SER A N 1
ATOM 2055 C CA . SER A 1 270 ? 68.229 -22.633 -28.762 1.00 48.09 270 SER A CA 1
ATOM 2056 C C . SER A 1 270 ? 66.986 -22.327 -27.899 1.00 48.09 270 SER A C 1
ATOM 2058 O O . SER A 1 270 ? 66.567 -21.176 -27.821 1.00 48.09 270 SER A O 1
ATOM 2060 N N . GLU A 1 271 ? 66.195 -23.316 -27.442 1.00 43.72 271 GLU A N 1
ATOM 2061 C CA . GLU A 1 271 ? 66.430 -24.170 -26.242 1.00 43.72 271 GLU A CA 1
ATOM 2062 C C . GLU A 1 271 ? 66.685 -23.302 -24.989 1.00 43.72 271 GLU A C 1
ATOM 2064 O O . GLU A 1 271 ? 67.473 -22.371 -25.045 1.00 43.72 271 GLU A O 1
ATOM 2069 N N . GLU A 1 272 ? 66.064 -23.459 -23.819 1.00 44.53 272 GLU A N 1
ATOM 2070 C CA . GLU A 1 272 ? 65.466 -24.610 -23.143 1.00 44.53 272 GLU A CA 1
ATOM 2071 C C . GLU A 1 272 ? 64.694 -24.091 -21.895 1.00 44.53 272 GLU A C 1
ATOM 2073 O O . GLU A 1 272 ? 64.887 -22.961 -21.445 1.00 44.53 272 GLU A O 1
ATOM 2078 N N . SER A 1 273 ? 63.803 -24.919 -21.348 1.00 45.44 273 SER A N 1
ATOM 2079 C CA . SER A 1 273 ? 63.085 -24.779 -20.058 1.00 45.44 273 SER A CA 1
ATOM 2080 C C . SER A 1 273 ? 64.034 -25.087 -18.860 1.00 45.44 273 SER A C 1
ATOM 2082 O O . SER A 1 273 ? 65.232 -25.184 -19.101 1.00 45.44 273 SER A O 1
ATOM 2084 N N . PRO A 1 274 ? 63.611 -25.408 -17.609 1.00 60.75 274 PRO A N 1
ATOM 2085 C CA . PRO A 1 274 ? 62.389 -25.130 -16.835 1.00 60.75 274 PRO A CA 1
ATOM 2086 C C . PRO A 1 274 ? 62.666 -24.695 -15.356 1.00 60.75 274 PRO A C 1
ATOM 2088 O O . PRO A 1 274 ? 63.796 -24.667 -14.891 1.00 60.75 274 PRO A O 1
ATOM 2091 N N . GLN A 1 275 ? 61.576 -24.434 -14.619 1.00 45.28 275 GLN A N 1
ATOM 2092 C CA . GLN A 1 275 ? 61.325 -24.747 -13.191 1.00 45.28 275 GLN A CA 1
ATOM 2093 C C . GLN A 1 275 ? 62.374 -24.426 -12.101 1.00 45.28 275 GLN A C 1
ATOM 2095 O O . GLN A 1 275 ? 63.417 -25.062 -11.982 1.00 45.28 275 GLN A O 1
ATOM 2100 N N . GLY A 1 276 ? 61.937 -23.573 -11.172 1.00 51.75 276 GLY A N 1
ATOM 2101 C CA . GLY A 1 276 ? 62.336 -23.516 -9.765 1.00 51.75 276 GLY A CA 1
ATOM 2102 C C . GLY A 1 276 ? 61.174 -22.972 -8.947 1.00 51.75 276 GLY A C 1
ATOM 2103 O O . GLY A 1 276 ? 60.596 -21.959 -9.401 1.00 51.75 276 GLY A O 1
#

pLDDT: mean 71.61, std 16.52, range [31.38, 91.38]

Sequence (276 aa):
MGMVLFAVRFAYQVGCLLAAKREIEPVNRLALNLSSRTSRAVRIGLSDRIAVPCLLGMFKPVIVLPRALACELSDADLQRVVLHEAAHLQRGDDWFNLVEPLALVILFFNPAIHLIARRIEIEREIACDDSVIATMQNRLTYAQFLTGLARRTSTRQAVIVPGFFTNRRQIFVRIEQLLDRRHNGSSIIGRKAVLALGLLSMAAVALAQVDIPVLAAACTVPAKPPIVSRQRVLAVIRAVPPAAVKPVRAVHVGGGGGRGENGRGSSDTSEESPQG

Foldseek 3Di:
DPLVVLVVQVVVVVVLLVVQVVPWDFDPPQPDPLVVQAPADETETEGCSDLAWAWDDDRHIYTYGYPVVVVPDDSVLVVLRVLLRSLCRSVVVVVVVVVLSVCCSVPVVPPVSVVVSVVVVLVSSLLSLVSSCVVPVDLVVSLVSLVVVCVSSVVVVVPHGPPPDPDPVSNVVSNVVSPPPPDDPDPPVVVVVVVVVVVVVVVVVVVVVPPPDDVVVVPPDDDDDDDDDPVVVVVVVVPDDDDDDDDDDDDDDDDDDDDDDDDDDDDDDDDDDDDD